Protein AF-E6N644-F1 (afdb_monomer_lite)

Sequence (188 aa):
MEKSVADGFLRFLCGESESIVRVVDELASRDEMLATIIQAAMESGGGKLAYVCLPMAFVSRVGDYAFRVNKIGVLVYDERDVVEIVEAGLVGKTSDEEKSTISEKPSIDVGRVERLENMLAEVLRRVEDLERRVEEMARQPIQPTQSIPQPTAPEARAESRAKKPKKPDNLPSFIEDNPWVELLSGKK

Secondary structure (DSSP, 8-state):
---EEETTEEEEEETTEEEEEEEPPTT--HHHHHHHHHHHHHHHHTTSEEEEEEEGGGGGGS-HHHHHHTT-EEEEE-SS-EEEEE----S-SS-S-------------HHHHHHHHHHHHHHHHHHHHHHHHHHHHHHS-----PPPPPPP--------------------HHHHT-HHHHHHTT--

Foldseek 3Di:
DDWDDPDQKTWDDDDPAIEIEGEADPPHDPVRLVVSVVVLLVCLVVFHQGEYEEEPVCDVVDDPVVCVVSQYWYWYDDPPDIDTPGGHDTDDDDDDDPPDPPVDDPPCPVVVVVVVVVVVVVVVVVVVVVVVVVVVVVPDPPDDDDDDDDDDDDDDDDDDDDDDDDDPPDDPPVVVPDPVCVVPVDDD

Organism: Caldiarchaeum subterraneum (NCBI:txid311458)

Structure (mmCIF, N/CA/C/O backbone):
data_AF-E6N644-F1
#
_entry.id   AF-E6N644-F1
#
loop_
_atom_site.group_PDB
_atom_site.id
_atom_site.type_symbol
_atom_site.label_atom_id
_atom_site.label_alt_id
_atom_site.label_comp_id
_atom_site.label_asym_id
_atom_site.label_entity_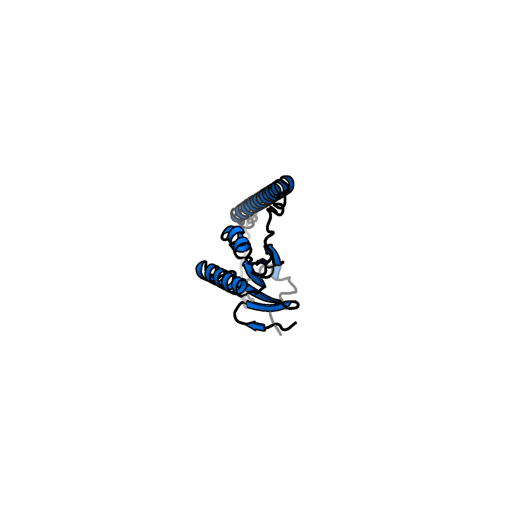id
_atom_site.label_seq_id
_atom_site.pdbx_PDB_ins_code
_atom_site.Cartn_x
_atom_site.Cartn_y
_atom_site.Cartn_z
_atom_site.occupancy
_atom_site.B_iso_or_equiv
_atom_site.auth_seq_id
_atom_site.auth_comp_id
_atom_site.auth_asym_id
_atom_site.auth_atom_id
_atom_site.pdbx_PDB_model_num
ATOM 1 N N . MET A 1 1 ? 3.974 -19.751 -13.774 1.00 46.88 1 MET A N 1
ATOM 2 C CA . MET A 1 1 ? 3.902 -18.689 -12.751 1.00 46.88 1 MET A CA 1
ATOM 3 C C . MET A 1 1 ? 4.665 -19.190 -11.539 1.00 46.88 1 MET A C 1
ATOM 5 O O . MET A 1 1 ? 4.122 -19.955 -10.755 1.00 46.88 1 MET A O 1
ATOM 9 N N . GLU A 1 2 ? 5.954 -18.880 -11.464 1.00 46.06 2 GLU A N 1
ATOM 10 C CA . GLU A 1 2 ? 6.798 -19.276 -10.335 1.00 46.06 2 GLU A CA 1
ATOM 11 C C . GLU A 1 2 ? 6.650 -18.203 -9.253 1.00 46.06 2 GLU A C 1
ATOM 13 O O . GLU A 1 2 ? 6.860 -17.021 -9.526 1.00 46.06 2 GLU A O 1
ATOM 18 N N . LYS A 1 3 ? 6.157 -18.597 -8.075 1.00 52.75 3 LYS A N 1
ATOM 19 C CA . LYS A 1 3 ? 5.907 -17.702 -6.941 1.00 52.75 3 LYS A CA 1
ATOM 20 C C . LYS A 1 3 ? 6.910 -18.050 -5.852 1.00 52.75 3 LYS A C 1
ATOM 22 O O . LYS A 1 3 ? 6.829 -19.132 -5.281 1.00 52.75 3 LYS A O 1
ATOM 27 N N . SER A 1 4 ? 7.825 -17.135 -5.559 1.00 56.84 4 SER A N 1
ATOM 28 C CA . SER A 1 4 ? 8.646 -17.206 -4.352 1.00 56.84 4 SER A CA 1
ATOM 29 C C . SER A 1 4 ? 8.110 -16.170 -3.374 1.00 56.84 4 SER A C 1
ATOM 31 O O . SER A 1 4 ? 8.208 -14.972 -3.637 1.00 56.84 4 SER A O 1
ATOM 33 N N . VAL A 1 5 ? 7.498 -16.637 -2.285 1.00 56.12 5 VAL A N 1
ATOM 34 C CA . VAL A 1 5 ? 7.098 -15.805 -1.145 1.00 56.12 5 VAL A CA 1
ATOM 35 C C . VAL A 1 5 ? 8.230 -15.909 -0.134 1.00 56.12 5 VAL A C 1
ATOM 37 O O . VAL A 1 5 ? 8.373 -16.935 0.526 1.00 56.12 5 VAL A O 1
ATOM 40 N N . ALA A 1 6 ? 9.078 -14.892 -0.076 1.00 53.78 6 ALA A N 1
ATOM 41 C CA . ALA A 1 6 ? 10.159 -14.807 0.896 1.00 53.78 6 ALA A CA 1
ATOM 42 C C . ALA A 1 6 ? 10.191 -13.380 1.456 1.00 53.78 6 ALA A C 1
ATOM 44 O O . ALA A 1 6 ? 10.015 -12.426 0.704 1.00 53.78 6 ALA A O 1
ATOM 45 N N . ASP A 1 7 ? 10.367 -13.251 2.771 1.00 60.53 7 ASP A N 1
ATOM 46 C CA . ASP A 1 7 ? 10.754 -12.019 3.474 1.00 60.53 7 ASP A CA 1
ATOM 47 C C . ASP A 1 7 ? 10.026 -10.724 3.058 1.00 60.53 7 ASP A C 1
ATOM 49 O O . ASP A 1 7 ? 10.652 -9.713 2.744 1.00 60.53 7 ASP A O 1
ATOM 53 N N . GLY A 1 8 ? 8.688 -10.735 3.053 1.00 74.25 8 GLY A N 1
ATOM 54 C CA . GLY A 1 8 ? 7.892 -9.511 2.864 1.00 74.25 8 GLY A CA 1
ATOM 55 C C . GLY A 1 8 ? 7.808 -9.003 1.420 1.00 74.25 8 GLY A C 1
ATOM 56 O O . GLY A 1 8 ? 7.340 -7.890 1.179 1.00 74.25 8 GLY A O 1
ATOM 57 N N . PHE A 1 9 ? 8.220 -9.805 0.434 1.00 81.50 9 PHE A N 1
ATOM 58 C CA . PHE A 1 9 ? 7.991 -9.496 -0.974 1.00 81.50 9 PHE A CA 1
ATOM 59 C C . PHE A 1 9 ? 7.501 -10.709 -1.770 1.00 81.50 9 PHE A C 1
ATOM 61 O O . PHE A 1 9 ? 7.779 -11.871 -1.470 1.00 81.50 9 PHE A O 1
ATOM 68 N N . LEU A 1 10 ? 6.742 -10.414 -2.820 1.00 87.12 10 LEU A N 1
ATOM 69 C CA . LEU A 1 10 ? 6.231 -11.367 -3.790 1.00 87.12 10 LEU A CA 1
ATOM 70 C C . LEU A 1 10 ? 6.937 -11.120 -5.112 1.00 87.12 10 LEU A C 1
ATOM 72 O O . LEU A 1 10 ? 6.942 -10.004 -5.626 1.00 87.12 10 LEU A O 1
ATOM 76 N N . ARG A 1 11 ? 7.505 -12.175 -5.685 1.00 87.69 11 ARG A N 1
ATOM 77 C CA . ARG A 1 11 ? 8.113 -12.124 -7.012 1.00 87.69 11 ARG A CA 1
ATOM 78 C C . ARG A 1 11 ? 7.319 -12.982 -7.977 1.00 87.69 11 ARG A C 1
ATOM 80 O O . ARG A 1 11 ? 6.983 -14.125 -7.661 1.00 87.69 11 ARG A O 1
ATOM 87 N N . PHE A 1 12 ? 7.037 -12.431 -9.148 1.00 85.25 12 PHE A N 1
ATOM 88 C CA . PHE A 1 12 ? 6.338 -13.127 -10.215 1.00 85.25 12 PHE A CA 1
ATOM 89 C C . PHE A 1 12 ? 6.886 -12.705 -11.573 1.00 85.25 12 PHE A C 1
ATOM 91 O O . PHE A 1 12 ? 7.258 -11.560 -11.800 1.00 85.25 12 PHE A O 1
ATOM 98 N N . LEU A 1 13 ? 6.928 -13.661 -12.492 1.00 82.31 13 LEU A N 1
ATOM 99 C CA . LEU A 1 13 ? 7.244 -13.421 -13.895 1.00 82.31 13 LEU A CA 1
ATOM 100 C C . LEU A 1 13 ? 5.938 -13.199 -14.655 1.00 82.31 13 LEU A C 1
ATOM 102 O O . LEU A 1 13 ? 5.072 -14.080 -14.657 1.00 82.31 13 LEU A O 1
ATOM 106 N N . CYS A 1 14 ? 5.807 -12.033 -15.285 1.00 67.25 14 CYS A N 1
ATOM 107 C CA . CYS A 1 14 ? 4.699 -11.704 -16.175 1.00 67.25 14 CYS A CA 1
ATOM 108 C C . CYS A 1 14 ? 5.256 -11.516 -17.591 1.00 67.25 14 CYS A C 1
ATOM 110 O O . CYS A 1 14 ? 5.842 -10.483 -17.914 1.00 67.25 14 CYS A O 1
ATOM 112 N N . GLY A 1 15 ? 5.137 -12.552 -18.426 1.00 75.31 15 GLY A N 1
ATOM 113 C CA . GLY A 1 15 ? 5.779 -12.572 -19.743 1.00 75.31 15 GLY A CA 1
ATOM 114 C C . GLY A 1 15 ? 7.308 -12.564 -19.628 1.00 75.31 15 GLY A C 1
ATOM 115 O O . GLY A 1 15 ? 7.877 -13.438 -18.976 1.00 75.31 15 GLY A O 1
ATOM 116 N N . GLU A 1 16 ? 7.956 -11.580 -20.255 1.00 74.69 16 GLU A N 1
ATOM 117 C CA . GLU A 1 16 ? 9.417 -11.383 -20.218 1.00 74.69 16 GLU A CA 1
ATOM 118 C C . GLU A 1 16 ? 9.886 -10.494 -19.054 1.00 74.69 16 GLU A C 1
ATOM 120 O O . GLU A 1 16 ? 11.087 -10.357 -18.823 1.00 74.69 16 GLU A O 1
ATOM 125 N N . SER A 1 17 ? 8.956 -9.886 -18.314 1.00 77.50 17 SER A N 1
ATOM 126 C CA . SER A 1 17 ? 9.272 -8.934 -17.250 1.00 77.50 17 SER A CA 1
ATOM 127 C C . SER A 1 17 ? 9.145 -9.572 -15.869 1.00 77.50 17 SER A C 1
ATOM 129 O O . SER A 1 17 ? 8.127 -10.171 -15.509 1.00 77.50 17 SER A O 1
ATOM 131 N N . GLU A 1 18 ? 10.193 -9.414 -15.061 1.00 88.50 18 GLU A N 1
ATOM 132 C CA . GLU A 1 18 ? 10.166 -9.752 -13.641 1.00 88.50 18 GLU A CA 1
ATOM 133 C C . GLU A 1 18 ? 9.424 -8.645 -12.885 1.00 88.50 18 GLU A C 1
ATOM 135 O O . GLU A 1 18 ? 9.772 -7.467 -12.981 1.00 88.50 18 GLU A O 1
ATOM 140 N N . SER A 1 19 ? 8.387 -9.026 -12.148 1.00 90.19 19 SER A N 1
ATOM 141 C CA . SER A 1 19 ? 7.618 -8.134 -11.288 1.00 90.19 19 SER A CA 1
ATOM 142 C C . SER A 1 19 ? 7.884 -8.463 -9.823 1.00 90.19 19 SER A C 1
ATOM 144 O O . SER A 1 19 ? 7.960 -9.635 -9.433 1.00 90.19 19 SER A O 1
ATOM 146 N N . ILE A 1 20 ? 8.032 -7.423 -9.008 1.00 92.06 20 ILE A N 1
ATOM 147 C CA . ILE A 1 20 ? 8.275 -7.537 -7.571 1.00 92.06 20 ILE A CA 1
ATOM 148 C C . ILE A 1 20 ? 7.269 -6.651 -6.848 1.00 92.06 20 ILE A C 1
ATOM 150 O O . ILE A 1 20 ? 7.173 -5.466 -7.135 1.00 92.06 20 ILE A O 1
ATOM 154 N N . VAL A 1 21 ? 6.534 -7.223 -5.899 1.00 94.00 21 VAL A N 1
ATOM 155 C CA . VAL A 1 21 ? 5.642 -6.496 -4.991 1.00 94.00 21 VAL A CA 1
ATOM 156 C C . VAL A 1 21 ? 6.227 -6.581 -3.594 1.00 94.00 21 VAL A C 1
ATOM 158 O O . VAL A 1 21 ? 6.348 -7.673 -3.044 1.00 94.00 21 VAL A O 1
ATOM 161 N N . ARG A 1 22 ? 6.569 -5.442 -3.000 1.00 93.31 22 ARG A N 1
ATOM 162 C CA . ARG A 1 22 ? 7.008 -5.360 -1.604 1.00 93.31 22 ARG A CA 1
ATOM 163 C C . ARG A 1 22 ? 5.833 -4.986 -0.722 1.00 93.31 22 ARG A C 1
ATOM 165 O O . ARG A 1 22 ? 5.187 -3.976 -0.980 1.00 93.31 22 ARG A O 1
ATOM 172 N N . VAL A 1 23 ? 5.548 -5.794 0.290 1.00 94.12 23 VAL A N 1
ATOM 173 C CA . VAL A 1 23 ? 4.407 -5.581 1.182 1.00 94.12 23 VAL A CA 1
ATOM 174 C C . VAL A 1 23 ? 4.889 -4.884 2.442 1.00 94.12 23 VAL A C 1
ATOM 176 O O . VAL A 1 23 ? 5.781 -5.375 3.125 1.00 94.12 23 VAL A O 1
ATOM 179 N N . VAL A 1 24 ? 4.300 -3.729 2.734 1.00 92.69 24 VAL A N 1
ATOM 180 C CA . VAL A 1 24 ? 4.514 -3.012 3.989 1.00 92.69 24 VAL A CA 1
ATOM 181 C C . VAL A 1 24 ? 3.458 -3.480 4.981 1.00 92.69 24 VAL A C 1
ATOM 183 O O . VAL A 1 24 ? 2.268 -3.455 4.670 1.00 92.69 24 VAL A O 1
ATOM 186 N N . ASP A 1 25 ? 3.897 -3.916 6.157 1.00 90.31 25 ASP A N 1
ATOM 187 C CA . ASP A 1 25 ? 3.018 -4.342 7.248 1.00 90.31 25 ASP A CA 1
ATOM 188 C C . ASP A 1 25 ? 2.249 -3.150 7.851 1.00 90.31 25 ASP A C 1
ATOM 190 O O . ASP A 1 25 ? 2.726 -2.012 7.832 1.00 90.31 25 ASP A O 1
ATOM 194 N N . GLU A 1 26 ? 1.064 -3.389 8.413 1.00 88.50 26 GLU A N 1
ATOM 195 C CA . GLU A 1 26 ? 0.265 -2.353 9.085 1.00 88.50 26 GLU A CA 1
ATOM 196 C C . GLU A 1 26 ? 0.966 -1.746 10.306 1.00 88.50 26 GLU A C 1
ATOM 198 O O . GLU A 1 26 ? 0.770 -0.570 10.626 1.00 88.50 26 GLU A O 1
ATOM 203 N N . LEU A 1 27 ? 1.810 -2.532 10.974 1.00 88.44 27 LEU A N 1
ATOM 204 C CA . LEU A 1 27 ? 2.605 -2.123 12.127 1.00 88.44 27 LEU A CA 1
ATOM 205 C C . LEU A 1 27 ? 3.967 -1.545 11.726 1.00 88.44 27 LEU A C 1
ATOM 207 O O . LEU A 1 27 ? 4.725 -1.120 12.604 1.00 88.44 27 LEU A O 1
ATOM 211 N N . ALA A 1 28 ? 4.288 -1.515 10.427 1.00 88.75 28 ALA A N 1
ATOM 212 C CA . ALA A 1 28 ? 5.575 -1.039 9.949 1.00 88.75 28 ALA A CA 1
ATOM 213 C C . ALA A 1 28 ? 5.813 0.418 10.357 1.00 88.75 28 ALA A C 1
ATOM 215 O O . ALA A 1 28 ? 4.946 1.299 10.258 1.00 88.75 28 ALA A O 1
ATOM 216 N N . SER A 1 29 ? 7.039 0.691 10.793 1.00 91.44 29 SER A N 1
ATOM 217 C CA . SER A 1 29 ? 7.447 2.057 11.113 1.00 91.44 29 SER A CA 1
ATOM 218 C C . SER A 1 29 ? 7.524 2.920 9.847 1.00 91.44 29 SER A C 1
ATOM 220 O O . SER A 1 29 ? 7.621 2.427 8.720 1.00 91.44 29 SER A O 1
ATOM 222 N N . ARG A 1 30 ? 7.536 4.249 10.014 1.00 88.94 30 ARG A N 1
ATOM 223 C CA . ARG A 1 30 ? 7.738 5.167 8.881 1.00 88.94 30 ARG A CA 1
ATOM 224 C C . ARG A 1 30 ? 9.052 4.883 8.150 1.00 88.94 30 ARG A C 1
ATOM 226 O O . ARG A 1 30 ? 9.080 4.933 6.925 1.00 88.94 30 ARG A O 1
ATOM 233 N N . ASP A 1 31 ? 10.115 4.596 8.890 1.00 92.06 31 ASP A N 1
ATOM 234 C CA . ASP A 1 31 ? 11.440 4.371 8.314 1.00 92.06 31 ASP A CA 1
ATOM 235 C C . ASP A 1 31 ? 11.483 3.062 7.521 1.00 92.06 31 ASP A C 1
ATOM 237 O O . ASP A 1 31 ? 12.050 3.017 6.433 1.00 92.06 31 ASP A O 1
ATOM 241 N N . GLU A 1 32 ? 10.809 2.024 8.012 1.00 91.19 32 GLU A N 1
ATOM 242 C CA . GLU A 1 32 ? 10.657 0.741 7.322 1.00 91.19 32 GLU A CA 1
ATOM 243 C C . GLU A 1 32 ? 9.836 0.870 6.033 1.00 91.19 32 GLU A C 1
ATOM 245 O O . GLU A 1 32 ? 10.238 0.369 4.980 1.00 91.19 32 GLU A O 1
ATOM 250 N N . MET A 1 33 ? 8.733 1.621 6.077 1.00 91.12 33 MET A N 1
ATOM 251 C CA . MET A 1 33 ? 7.956 1.962 4.886 1.00 91.12 33 MET A CA 1
ATOM 252 C C . MET A 1 33 ? 8.821 2.692 3.852 1.00 91.12 33 MET A C 1
ATOM 254 O O . MET A 1 33 ? 8.854 2.303 2.686 1.00 91.12 33 MET A O 1
ATOM 258 N N . LEU A 1 34 ? 9.552 3.732 4.266 1.00 91.62 34 LEU A N 1
ATOM 259 C CA . LEU A 1 34 ? 10.419 4.494 3.366 1.00 91.62 34 LEU A CA 1
ATOM 260 C C . LEU A 1 34 ? 11.550 3.633 2.797 1.00 91.62 34 LEU A C 1
ATOM 262 O O . LEU A 1 34 ? 11.825 3.711 1.602 1.00 91.62 34 LEU A O 1
ATOM 266 N N . ALA A 1 35 ? 12.168 2.779 3.614 1.00 92.81 35 ALA A N 1
ATOM 267 C CA . ALA A 1 35 ? 13.181 1.834 3.159 1.00 92.81 35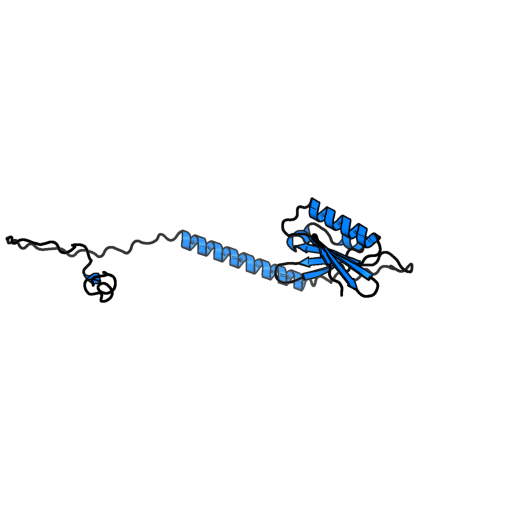 ALA A CA 1
ATOM 268 C C . ALA A 1 35 ? 12.616 0.877 2.100 1.00 92.81 35 ALA A C 1
ATOM 270 O O . ALA A 1 35 ? 13.254 0.646 1.073 1.00 92.81 35 ALA A O 1
ATOM 271 N N . THR A 1 36 ? 11.392 0.389 2.303 1.00 92.88 36 THR A N 1
ATOM 272 C CA . THR A 1 36 ? 10.695 -0.481 1.348 1.00 92.88 36 THR A CA 1
ATOM 273 C C . THR A 1 36 ? 10.427 0.235 0.024 1.00 92.88 36 THR A C 1
ATOM 275 O O . THR A 1 36 ? 10.662 -0.326 -1.046 1.00 92.88 36 THR A O 1
ATOM 278 N N . ILE A 1 37 ? 10.005 1.502 0.079 1.00 92.69 37 ILE A N 1
ATOM 279 C CA . ILE A 1 37 ? 9.788 2.335 -1.111 1.00 92.69 37 ILE A CA 1
ATOM 280 C C . ILE A 1 37 ? 11.102 2.565 -1.865 1.00 92.69 37 ILE A C 1
ATOM 282 O O . ILE A 1 37 ? 11.135 2.444 -3.088 1.00 92.69 37 ILE A O 1
ATOM 286 N N . ILE A 1 38 ? 12.197 2.855 -1.156 1.00 93.44 38 ILE A N 1
ATOM 287 C CA . ILE A 1 38 ? 13.525 3.026 -1.764 1.00 93.44 38 ILE A CA 1
ATOM 288 C C . ILE A 1 38 ? 13.971 1.731 -2.449 1.00 93.44 38 ILE A C 1
ATOM 290 O O . ILE A 1 38 ? 14.460 1.773 -3.576 1.00 93.44 38 ILE A O 1
ATOM 294 N N . GLN A 1 39 ? 13.770 0.576 -1.814 1.00 92.75 39 GLN A N 1
ATOM 295 C CA . GLN A 1 39 ? 14.098 -0.716 -2.419 1.00 92.75 39 GLN A CA 1
ATOM 296 C C . GLN A 1 39 ? 13.284 -0.973 -3.692 1.00 92.75 39 GLN A C 1
ATOM 298 O O . GLN A 1 39 ? 13.855 -1.380 -4.701 1.00 92.75 39 GLN A O 1
ATOM 303 N N . ALA A 1 40 ? 11.983 -0.670 -3.683 1.00 92.88 40 ALA A N 1
ATOM 304 C CA . ALA A 1 40 ? 11.152 -0.764 -4.881 1.00 92.88 40 ALA A CA 1
ATOM 305 C C . ALA A 1 40 ? 11.628 0.196 -5.987 1.00 92.88 40 ALA A C 1
ATOM 307 O O . ALA A 1 40 ? 11.673 -0.181 -7.156 1.00 92.88 40 ALA A O 1
ATOM 308 N N . ALA A 1 41 ? 12.067 1.409 -5.633 1.00 92.06 41 ALA A N 1
ATOM 309 C CA . ALA A 1 41 ? 12.657 2.354 -6.583 1.00 92.06 41 ALA A CA 1
ATOM 310 C C . ALA A 1 41 ? 13.929 1.793 -7.240 1.00 92.06 41 ALA A C 1
ATOM 312 O O . ALA A 1 41 ? 14.113 1.908 -8.451 1.00 92.06 41 ALA A O 1
ATOM 313 N N . MET A 1 42 ? 14.796 1.148 -6.454 1.00 92.19 42 MET A N 1
ATOM 314 C CA . MET A 1 42 ? 16.008 0.500 -6.961 1.00 92.19 42 MET A CA 1
ATOM 315 C C . MET A 1 42 ? 15.684 -0.677 -7.889 1.00 92.19 42 MET A C 1
ATOM 317 O O . MET A 1 42 ? 16.352 -0.858 -8.904 1.00 92.19 42 MET A O 1
ATOM 321 N N . GLU A 1 43 ? 14.655 -1.464 -7.569 1.00 91.88 43 GLU A N 1
ATOM 322 C CA . GLU A 1 43 ? 14.194 -2.574 -8.411 1.00 91.88 43 GLU A CA 1
ATOM 323 C C . GLU A 1 43 ? 13.598 -2.080 -9.733 1.00 91.88 43 GLU A C 1
ATOM 325 O O . GLU A 1 43 ? 13.931 -2.630 -10.784 1.00 91.88 43 GLU A O 1
ATOM 330 N N . SER A 1 44 ? 12.807 -1.003 -9.689 1.00 91.56 44 SER A N 1
ATOM 331 C CA . SER A 1 44 ? 12.298 -0.300 -10.874 1.00 91.56 44 SER A CA 1
ATOM 332 C C . SER A 1 44 ? 13.444 0.176 -11.773 1.00 91.56 44 SER A C 1
ATOM 334 O O . SER A 1 44 ? 13.493 -0.144 -12.963 1.00 91.56 44 SER A O 1
ATOM 336 N N . GLY A 1 45 ? 14.448 0.839 -11.186 1.00 87.94 45 GLY A N 1
ATOM 337 C CA . GLY A 1 45 ? 15.659 1.267 -11.894 1.00 87.94 45 GLY A CA 1
ATOM 338 C C . GLY A 1 45 ? 16.501 0.113 -12.456 1.00 87.94 45 GLY A C 1
ATOM 339 O O . GLY A 1 45 ? 17.255 0.308 -13.406 1.00 87.94 45 GLY A O 1
ATOM 340 N N . GLY A 1 46 ? 16.349 -1.098 -11.912 1.00 88.06 46 GLY A N 1
ATOM 341 C CA . GLY A 1 46 ? 16.942 -2.333 -12.428 1.00 88.06 46 GLY A CA 1
ATOM 342 C C . GLY A 1 46 ? 16.181 -2.964 -13.601 1.00 88.06 46 GLY A C 1
ATOM 343 O O . GLY A 1 46 ? 16.547 -4.061 -14.022 1.00 88.06 46 GLY A O 1
ATOM 344 N N . GLY A 1 47 ? 15.130 -2.314 -14.114 1.00 87.12 47 GLY A N 1
ATOM 345 C CA . GLY A 1 47 ? 14.320 -2.801 -15.234 1.00 87.12 47 GLY A CA 1
ATOM 346 C C . GLY A 1 47 ? 13.233 -3.801 -14.833 1.00 87.12 47 GLY A C 1
ATOM 347 O O . GLY A 1 47 ? 12.770 -4.567 -15.678 1.00 87.12 47 GLY A O 1
ATOM 348 N N . LYS A 1 48 ? 12.840 -3.824 -13.555 1.00 89.88 48 LYS A N 1
ATOM 349 C CA . LYS A 1 48 ? 11.757 -4.677 -13.046 1.00 89.88 48 LYS A CA 1
ATOM 350 C C . LYS A 1 48 ? 10.471 -3.877 -12.901 1.00 89.88 48 LYS A C 1
ATOM 352 O O . LYS A 1 48 ? 10.509 -2.680 -12.640 1.00 89.88 48 LYS A O 1
ATOM 357 N N . LEU A 1 49 ? 9.329 -4.549 -12.993 1.00 92.31 49 LEU A N 1
ATOM 358 C CA . LEU A 1 49 ? 8.047 -3.950 -12.619 1.00 92.31 49 LEU A CA 1
ATOM 359 C C . LEU A 1 49 ? 7.915 -3.986 -11.095 1.00 92.31 49 LEU A C 1
ATOM 361 O O . LEU A 1 49 ? 7.535 -5.005 -10.516 1.00 92.31 49 LEU A O 1
ATOM 365 N N . ALA A 1 50 ? 8.300 -2.892 -10.441 1.00 94.00 50 ALA A N 1
ATOM 366 C CA . ALA A 1 50 ? 8.304 -2.803 -8.988 1.00 94.00 50 ALA A CA 1
ATOM 367 C C . ALA A 1 50 ? 7.014 -2.171 -8.455 1.00 94.00 50 ALA A C 1
ATOM 369 O O . ALA A 1 50 ? 6.588 -1.106 -8.903 1.00 94.00 50 ALA A O 1
ATOM 370 N N . TYR A 1 51 ? 6.445 -2.817 -7.446 1.00 94.62 51 TYR A N 1
ATOM 371 C CA . TYR A 1 51 ? 5.250 -2.398 -6.736 1.00 94.62 51 TYR A CA 1
ATOM 372 C C . TYR A 1 51 ? 5.523 -2.303 -5.239 1.00 94.62 51 TYR A C 1
ATOM 374 O O . TYR A 1 51 ? 6.231 -3.135 -4.664 1.00 94.62 51 TYR A O 1
ATOM 382 N N . VAL A 1 52 ? 4.884 -1.335 -4.591 1.00 94.81 52 VAL A N 1
ATOM 383 C CA . VAL A 1 52 ? 4.764 -1.280 -3.132 1.00 94.81 52 VAL A CA 1
ATOM 384 C C . VAL A 1 52 ? 3.303 -1.505 -2.768 1.00 94.81 52 VAL A C 1
ATOM 386 O O . VAL A 1 52 ? 2.425 -0.811 -3.273 1.00 94.81 52 VAL A O 1
ATOM 389 N N . CYS A 1 53 ? 3.047 -2.476 -1.899 1.00 94.38 53 CYS A N 1
ATOM 390 C CA . CYS A 1 53 ? 1.738 -2.748 -1.328 1.00 94.38 53 CYS A CA 1
ATOM 391 C C . CYS A 1 53 ? 1.659 -2.094 0.055 1.00 94.38 53 CYS A C 1
ATOM 393 O O . CYS A 1 53 ? 2.385 -2.493 0.968 1.00 94.38 53 CYS A O 1
ATOM 395 N N . LEU A 1 54 ? 0.826 -1.064 0.191 1.00 93.50 54 LEU A N 1
ATOM 396 C CA . LEU A 1 54 ? 0.689 -0.253 1.398 1.00 93.50 54 LEU A CA 1
ATOM 397 C C . LEU A 1 54 ? -0.671 -0.485 2.071 1.00 93.50 54 LEU A C 1
ATOM 399 O O . LEU A 1 54 ? -1.684 -0.554 1.377 1.00 93.50 54 LEU A O 1
ATOM 403 N N . PRO A 1 55 ? -0.736 -0.489 3.410 1.00 92.50 55 PRO A N 1
ATOM 404 C CA . PRO A 1 55 ? -1.996 -0.345 4.124 1.00 92.50 55 PRO A CA 1
ATOM 405 C C . PRO A 1 55 ? -2.691 0.968 3.749 1.00 92.50 55 PRO A C 1
ATOM 407 O O . PRO A 1 55 ? -2.040 2.017 3.648 1.00 92.50 55 PRO A O 1
ATOM 410 N N . MET A 1 56 ? -4.021 0.957 3.639 1.00 89.31 56 MET A N 1
ATOM 411 C CA . MET A 1 56 ? -4.826 2.153 3.333 1.00 89.31 56 MET A CA 1
ATOM 412 C C . MET A 1 56 ? -4.525 3.340 4.269 1.00 89.31 56 MET A C 1
ATOM 414 O O . MET A 1 56 ? -4.502 4.496 3.841 1.00 89.31 56 MET A O 1
ATOM 418 N N . ALA A 1 57 ? -4.195 3.067 5.536 1.00 87.00 57 ALA A N 1
ATOM 419 C CA . ALA A 1 57 ? -3.834 4.079 6.531 1.00 87.00 57 ALA A CA 1
ATOM 420 C C . ALA A 1 57 ? -2.560 4.884 6.190 1.00 87.00 57 ALA A C 1
ATOM 422 O O . ALA A 1 57 ? -2.341 5.965 6.747 1.00 87.00 57 ALA A O 1
ATOM 423 N N . PHE A 1 58 ? -1.700 4.377 5.302 1.00 87.31 58 PHE A N 1
ATOM 424 C CA . PHE A 1 58 ? -0.409 4.986 4.966 1.00 87.31 58 PHE A CA 1
ATOM 425 C C . PHE A 1 58 ? -0.437 5.827 3.688 1.00 87.31 58 PHE A C 1
ATOM 427 O O . PHE A 1 58 ? 0.459 6.648 3.487 1.00 87.31 58 PHE A O 1
ATOM 434 N N . VAL A 1 59 ? -1.489 5.711 2.874 1.00 83.19 59 VAL A N 1
ATOM 435 C CA . VAL A 1 59 ? -1.610 6.406 1.580 1.00 83.19 59 VAL A CA 1
ATOM 436 C C . VAL A 1 59 ? -1.548 7.926 1.734 1.00 83.19 59 VAL A C 1
ATOM 438 O O . VAL A 1 59 ? -0.854 8.602 0.983 1.00 83.19 59 VAL A O 1
ATOM 441 N N . SER A 1 60 ? -2.200 8.484 2.757 1.00 80.19 60 SER A N 1
ATOM 442 C CA . SER A 1 60 ? -2.197 9.935 3.005 1.00 80.19 60 SER A CA 1
ATOM 443 C C . SER A 1 60 ? -0.814 10.501 3.351 1.00 80.19 60 SER A C 1
ATOM 445 O O . SER A 1 60 ? -0.591 11.704 3.229 1.00 80.19 60 SER A O 1
ATOM 447 N N . ARG A 1 61 ? 0.125 9.648 3.784 1.00 77.31 61 ARG A N 1
ATOM 448 C CA . ARG A 1 61 ? 1.475 10.046 4.210 1.00 77.31 61 ARG A CA 1
ATOM 449 C C . ARG A 1 61 ? 2.467 10.082 3.057 1.00 77.31 61 ARG A C 1
ATOM 451 O O . ARG A 1 61 ? 3.482 10.771 3.158 1.00 77.31 61 ARG A O 1
ATOM 458 N N . VAL A 1 62 ? 2.196 9.330 1.993 1.00 74.44 62 VAL A N 1
ATOM 459 C CA . VAL A 1 62 ? 3.104 9.159 0.864 1.00 74.44 62 VAL A CA 1
ATOM 460 C C . VAL A 1 62 ? 2.351 9.544 -0.400 1.00 74.44 62 VAL A C 1
ATOM 462 O O . VAL A 1 62 ? 1.615 8.751 -0.972 1.00 74.44 62 VAL A O 1
ATOM 465 N N . GLY A 1 63 ? 2.490 10.809 -0.801 1.00 76.81 63 GLY A N 1
ATOM 466 C CA . GLY A 1 63 ? 1.865 11.308 -2.023 1.00 76.81 63 GLY A CA 1
ATOM 467 C C . GLY A 1 63 ? 2.248 10.479 -3.255 1.00 76.81 63 GLY A C 1
ATOM 468 O O . GLY A 1 63 ? 3.319 9.879 -3.328 1.00 76.81 63 GLY A O 1
ATOM 469 N N . ASP A 1 64 ? 1.379 10.488 -4.257 1.00 82.00 64 ASP A N 1
ATOM 470 C CA . ASP A 1 64 ? 1.462 9.654 -5.461 1.00 82.00 64 ASP A CA 1
ATOM 471 C C . ASP A 1 64 ? 2.543 10.099 -6.473 1.00 82.00 64 ASP A C 1
ATOM 473 O O . ASP A 1 64 ? 3.017 9.310 -7.293 1.00 82.00 64 ASP A O 1
ATOM 477 N N . TYR A 1 65 ? 2.977 11.362 -6.409 1.00 83.94 65 TYR A N 1
ATOM 478 C CA . TYR A 1 65 ? 3.945 11.939 -7.346 1.00 83.94 65 TYR A CA 1
ATOM 479 C C . TYR A 1 65 ? 5.301 11.221 -7.342 1.00 83.94 65 TYR A C 1
ATOM 481 O O . TYR A 1 65 ? 5.842 10.923 -8.406 1.00 83.94 65 TYR A O 1
ATOM 489 N N . ALA A 1 66 ? 5.845 10.914 -6.160 1.00 83.00 66 ALA A N 1
ATOM 490 C CA . ALA A 1 66 ? 7.151 10.268 -6.043 1.00 83.00 66 ALA A CA 1
ATOM 491 C C . ALA A 1 66 ? 7.151 8.871 -6.680 1.00 83.00 66 ALA A C 1
ATOM 493 O O . A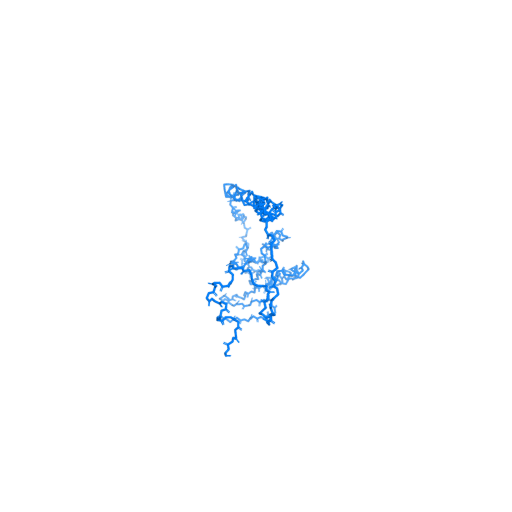LA A 1 66 ? 8.121 8.490 -7.333 1.00 83.00 66 ALA A O 1
ATOM 494 N N . PHE A 1 67 ? 6.048 8.136 -6.549 1.00 90.69 67 PHE A N 1
ATOM 495 C CA . PHE A 1 67 ? 5.896 6.814 -7.146 1.00 90.69 67 PHE A CA 1
ATOM 496 C C . PHE A 1 67 ? 5.864 6.884 -8.672 1.00 90.69 67 PHE A C 1
ATOM 498 O O . PHE A 1 67 ? 6.639 6.190 -9.326 1.00 90.69 67 PHE A O 1
ATOM 505 N N . ARG A 1 68 ? 5.080 7.809 -9.243 1.00 89.50 68 ARG A N 1
ATOM 506 C CA . ARG A 1 68 ? 5.020 8.008 -10.701 1.00 89.50 68 ARG A CA 1
ATOM 507 C C . ARG A 1 68 ? 6.364 8.394 -11.311 1.00 89.50 68 ARG A C 1
ATOM 509 O O . ARG A 1 68 ? 6.744 7.834 -12.335 1.00 89.50 68 ARG A O 1
ATOM 516 N N . VAL A 1 69 ? 7.092 9.322 -10.683 1.00 88.00 69 VAL A N 1
ATOM 517 C CA . VAL A 1 69 ? 8.415 9.761 -11.169 1.00 88.00 69 VAL A CA 1
ATOM 518 C C . VAL A 1 69 ? 9.409 8.604 -11.200 1.00 88.00 69 VAL A C 1
ATOM 520 O O . VAL A 1 69 ? 10.193 8.494 -12.136 1.00 88.00 69 VAL A O 1
ATOM 523 N N . ASN A 1 70 ? 9.348 7.714 -10.211 1.00 88.75 70 ASN A N 1
ATOM 524 C CA . ASN A 1 70 ? 10.221 6.543 -10.138 1.00 88.75 70 ASN A CA 1
ATOM 525 C C . ASN A 1 70 ? 9.629 5.304 -10.843 1.00 88.75 70 ASN A C 1
ATOM 527 O O . ASN A 1 70 ? 10.187 4.212 -10.724 1.00 88.75 70 ASN A O 1
ATOM 531 N N . LYS A 1 71 ? 8.504 5.464 -11.561 1.00 92.12 71 LYS A N 1
ATOM 532 C CA . LYS A 1 71 ? 7.750 4.393 -12.238 1.00 92.12 71 LYS A CA 1
ATOM 533 C C . LYS A 1 71 ? 7.432 3.198 -11.315 1.00 92.12 71 LYS A C 1
ATOM 535 O O . LYS A 1 71 ? 7.362 2.057 -11.760 1.00 92.12 71 LYS A O 1
ATOM 540 N N . ILE A 1 72 ? 7.238 3.467 -10.025 1.00 93.75 72 ILE A N 1
ATOM 541 C CA . ILE A 1 72 ? 6.870 2.474 -9.012 1.00 93.75 72 ILE A CA 1
ATOM 542 C C . ILE A 1 72 ? 5.347 2.387 -8.967 1.00 93.75 72 ILE A C 1
ATOM 544 O O . ILE A 1 72 ? 4.681 3.408 -8.785 1.00 93.75 72 ILE A O 1
ATOM 548 N N . GLY A 1 73 ? 4.807 1.179 -9.083 1.00 93.38 73 GLY A N 1
ATOM 549 C CA . GLY A 1 73 ? 3.384 0.943 -8.888 1.00 93.38 73 GLY A CA 1
ATOM 550 C C . GLY A 1 73 ? 3.018 0.912 -7.408 1.00 93.38 73 GLY A C 1
ATOM 551 O O . GLY A 1 73 ? 3.819 0.519 -6.557 1.00 93.38 73 GLY A O 1
ATOM 552 N N . VAL A 1 74 ? 1.798 1.317 -7.078 1.00 94.12 74 VAL A N 1
ATOM 553 C CA . VAL A 1 74 ? 1.305 1.306 -5.701 1.00 94.12 74 VAL A CA 1
ATOM 554 C C . VAL A 1 74 ? -0.000 0.542 -5.644 1.00 94.12 74 VAL A C 1
ATOM 556 O O . VAL A 1 74 ? -0.997 0.925 -6.259 1.00 94.12 74 VAL A O 1
ATOM 559 N N . LEU A 1 75 ? 0.034 -0.530 -4.863 1.00 94.19 75 LEU A N 1
ATOM 560 C CA . LEU A 1 75 ? -1.130 -1.287 -4.448 1.00 94.19 75 LEU A CA 1
ATOM 561 C C . LEU A 1 75 ? -1.484 -0.847 -3.035 1.00 94.19 75 LEU A C 1
ATOM 563 O O . LEU A 1 75 ? -0.609 -0.648 -2.194 1.00 94.19 75 LEU A O 1
ATOM 567 N N . VAL A 1 76 ? -2.767 -0.689 -2.772 1.00 93.88 76 VAL A N 1
ATOM 568 C CA . VAL A 1 76 ? -3.278 -0.362 -1.452 1.00 93.88 76 VAL A CA 1
ATOM 569 C C . VAL A 1 76 ? -4.188 -1.478 -1.011 1.00 93.88 76 VAL A C 1
ATOM 571 O O . VAL A 1 76 ? -5.033 -1.910 -1.789 1.00 93.88 76 VAL A O 1
ATOM 574 N N . TYR A 1 77 ? -4.020 -1.930 0.222 1.00 92.19 77 TYR A N 1
ATOM 575 C CA . TYR A 1 77 ? -4.845 -2.988 0.772 1.00 92.19 77 TYR A CA 1
ATOM 576 C C . TYR A 1 77 ? -5.531 -2.571 2.068 1.00 92.19 77 TYR A C 1
ATOM 578 O O . TYR A 1 77 ? -5.040 -1.729 2.830 1.00 92.19 77 TYR A O 1
ATOM 586 N N . ASP A 1 78 ? -6.683 -3.189 2.286 1.00 90.00 78 ASP A N 1
ATOM 587 C CA . ASP A 1 78 ? -7.359 -3.299 3.570 1.00 90.00 78 ASP A CA 1
ATOM 588 C C . ASP A 1 78 ? -7.758 -4.770 3.808 1.00 90.00 78 ASP A C 1
ATOM 590 O O . ASP A 1 78 ? -7.314 -5.674 3.096 1.00 90.00 78 ASP A O 1
ATOM 594 N N . GLU A 1 79 ? -8.584 -5.040 4.819 1.00 88.62 79 GLU A N 1
ATOM 595 C CA . GLU A 1 79 ? -9.036 -6.402 5.140 1.00 88.62 79 GLU A CA 1
ATOM 596 C C . GLU A 1 79 ? -9.879 -7.068 4.033 1.00 88.62 79 GLU A C 1
ATOM 598 O O . GLU A 1 79 ? -10.119 -8.277 4.085 1.00 88.62 79 GLU A O 1
ATOM 603 N N . ARG A 1 80 ? -10.402 -6.299 3.073 1.00 86.31 80 ARG A N 1
ATOM 604 C CA . ARG A 1 80 ? -11.418 -6.747 2.113 1.00 86.31 80 ARG A CA 1
ATOM 605 C C . ARG A 1 80 ? -10.903 -6.781 0.689 1.00 86.31 80 ARG A C 1
ATOM 607 O O . ARG A 1 80 ? -11.296 -7.682 -0.050 1.00 86.31 80 ARG A O 1
ATOM 614 N N . ASP A 1 81 ? -10.085 -5.809 0.305 1.00 89.56 81 ASP A N 1
ATOM 615 C CA . ASP A 1 81 ? -9.693 -5.620 -1.084 1.00 89.56 81 ASP A CA 1
ATOM 616 C C . ASP A 1 81 ? -8.259 -5.109 -1.245 1.00 89.56 81 ASP A C 1
ATOM 618 O O . ASP A 1 81 ? -7.652 -4.542 -0.334 1.00 89.56 81 ASP A O 1
ATOM 622 N N . VAL A 1 82 ? -7.730 -5.302 -2.455 1.00 91.38 82 VAL A N 1
ATOM 623 C CA . VAL A 1 82 ? -6.449 -4.735 -2.892 1.00 91.38 82 VAL A CA 1
ATOM 624 C C . VAL A 1 82 ? -6.687 -3.938 -4.167 1.00 91.38 82 VAL A C 1
ATOM 626 O O . VAL A 1 82 ? -7.132 -4.483 -5.175 1.00 91.38 82 VAL A O 1
ATOM 629 N N . VAL A 1 83 ? -6.372 -2.647 -4.134 1.00 91.44 83 VAL A N 1
ATOM 630 C CA . VAL A 1 83 ? -6.628 -1.704 -5.225 1.00 91.44 83 VAL A CA 1
ATOM 631 C C . VAL A 1 83 ? -5.325 -1.090 -5.707 1.00 91.44 83 VAL A C 1
ATOM 633 O O . VAL A 1 83 ? -4.518 -0.597 -4.924 1.00 91.44 83 VAL A O 1
ATOM 636 N N . GLU A 1 84 ? -5.134 -1.072 -7.018 1.00 91.62 84 GLU A N 1
ATOM 637 C CA . GLU A 1 84 ? -4.031 -0.359 -7.649 1.00 91.62 84 GLU A CA 1
ATOM 638 C C . GLU A 1 84 ? -4.363 1.130 -7.792 1.00 91.62 84 GLU A C 1
ATOM 640 O O . GLU A 1 84 ? -5.375 1.499 -8.389 1.00 91.62 84 GLU A O 1
ATOM 645 N N . ILE A 1 85 ? -3.511 1.991 -7.232 1.00 90.56 85 ILE A N 1
ATOM 646 C CA . ILE A 1 85 ? -3.664 3.454 -7.311 1.00 90.56 85 ILE A CA 1
ATOM 647 C C . ILE A 1 85 ? -2.630 4.110 -8.233 1.00 90.56 85 ILE A C 1
ATOM 649 O O . ILE A 1 85 ? -2.844 5.226 -8.706 1.00 90.56 85 ILE A O 1
ATOM 653 N N . VAL A 1 86 ? -1.506 3.433 -8.479 1.00 90.56 86 VAL A N 1
ATOM 654 C CA . VAL A 1 86 ? -0.461 3.854 -9.418 1.00 90.56 86 VAL A CA 1
ATOM 655 C C . VAL A 1 86 ? 0.029 2.615 -10.155 1.00 90.56 86 VAL A C 1
ATOM 657 O O . VAL A 1 86 ? 0.410 1.643 -9.509 1.00 90.56 86 VAL A O 1
ATOM 660 N N . GLU A 1 87 ? 0.057 2.676 -11.482 1.00 89.88 87 GLU A N 1
ATOM 661 C CA . GLU A 1 87 ? 0.587 1.605 -12.330 1.00 89.88 87 GLU A CA 1
ATOM 662 C C . GLU A 1 87 ? 2.124 1.612 -12.338 1.00 89.88 87 GLU A C 1
ATOM 664 O O . GLU A 1 87 ? 2.749 2.678 -12.405 1.00 89.88 87 GLU A O 1
ATOM 669 N N . ALA A 1 88 ? 2.749 0.431 -12.263 1.00 90.44 88 ALA A N 1
ATOM 670 C CA . ALA A 1 88 ? 4.203 0.317 -12.392 1.00 90.44 88 ALA A CA 1
ATOM 671 C C . ALA A 1 88 ? 4.645 0.456 -13.853 1.00 90.44 88 ALA A C 1
ATOM 673 O O . ALA A 1 88 ? 4.010 -0.069 -14.764 1.00 90.44 88 ALA A O 1
ATOM 674 N N . GLY A 1 89 ? 5.788 1.104 -14.079 1.00 86.75 89 GLY A N 1
ATOM 675 C CA . GLY A 1 89 ? 6.372 1.261 -15.410 1.00 86.75 89 GLY A CA 1
ATOM 676 C C . GLY A 1 89 ? 7.771 0.661 -15.502 1.00 86.75 89 GLY A C 1
ATOM 677 O O . GLY A 1 89 ? 8.496 0.583 -14.515 1.00 86.75 89 GLY A O 1
ATOM 678 N N . LEU A 1 90 ? 8.179 0.264 -16.709 1.00 83.25 90 LEU A N 1
ATOM 679 C CA . LEU A 1 90 ? 9.549 -0.176 -16.971 1.00 83.25 90 LEU A CA 1
ATOM 680 C C . LEU A 1 90 ? 10.450 1.024 -17.258 1.00 83.25 90 LEU A C 1
ATOM 682 O O . LEU A 1 90 ? 10.192 1.815 -18.169 1.00 83.25 90 LEU A O 1
ATOM 686 N N . VAL A 1 91 ? 11.561 1.121 -16.531 1.00 70.56 91 VAL A N 1
ATOM 687 C CA . VAL A 1 91 ? 12.617 2.091 -16.827 1.00 70.56 91 VAL A CA 1
ATOM 688 C C . VAL A 1 91 ? 13.487 1.536 -17.963 1.00 70.56 91 VAL A C 1
ATOM 690 O O . VAL A 1 91 ? 14.505 0.891 -17.740 1.00 70.56 91 VAL A O 1
ATOM 693 N N . GLY A 1 92 ? 13.056 1.778 -19.207 1.00 59.00 92 GLY A N 1
ATOM 694 C CA . GLY A 1 92 ? 13.887 1.671 -20.412 1.00 59.00 92 GLY A CA 1
ATOM 695 C C . GLY A 1 92 ? 13.589 0.507 -21.366 1.00 59.00 92 GLY A C 1
ATOM 696 O O . GLY A 1 92 ? 14.123 -0.588 -21.217 1.00 59.00 92 GLY A O 1
ATOM 697 N N . LYS A 1 93 ? 12.865 0.808 -22.452 1.00 43.75 93 LYS A N 1
ATOM 698 C CA . LYS A 1 93 ? 13.296 0.589 -23.849 1.00 43.75 93 LYS A CA 1
ATOM 699 C C . LYS A 1 93 ? 12.376 1.386 -24.789 1.00 43.75 93 LYS A C 1
ATOM 701 O O . LYS A 1 93 ? 11.166 1.226 -24.759 1.00 43.75 93 LYS A O 1
ATOM 706 N N . THR A 1 94 ? 13.026 2.213 -25.609 1.00 39.31 94 THR A N 1
ATOM 707 C CA . THR A 1 94 ? 12.551 3.047 -26.731 1.00 39.31 94 THR A CA 1
ATOM 708 C C . THR A 1 94 ? 11.728 4.312 -26.451 1.00 39.31 94 THR A C 1
ATOM 710 O O . THR A 1 94 ? 10.553 4.254 -26.117 1.00 39.31 94 THR A O 1
ATOM 713 N N . SER A 1 95 ? 12.398 5.420 -26.792 1.00 40.31 95 SER A N 1
ATOM 714 C CA . SER A 1 95 ? 11.904 6.590 -27.524 1.00 40.31 95 SER A CA 1
ATOM 715 C C . SER A 1 95 ? 11.291 7.738 -26.731 1.00 40.31 95 SER A C 1
ATOM 717 O O . SER A 1 95 ? 10.289 7.606 -26.040 1.00 40.31 95 SER A O 1
ATOM 719 N N . ASP A 1 96 ? 11.925 8.893 -26.929 1.00 47.41 96 ASP A N 1
ATOM 720 C CA . ASP A 1 96 ? 11.355 10.229 -26.850 1.00 47.41 96 ASP A CA 1
ATOM 721 C C . ASP A 1 96 ? 9.888 10.250 -27.304 1.00 47.41 96 ASP A C 1
ATOM 723 O O . ASP A 1 96 ? 9.629 10.332 -28.497 1.00 47.41 96 ASP A O 1
ATOM 727 N N . GLU A 1 97 ? 8.938 10.149 -26.371 1.00 44.94 97 GLU A N 1
ATOM 728 C CA . GLU A 1 97 ? 7.540 10.581 -26.521 1.00 44.94 97 GLU A CA 1
ATOM 729 C C . GLU A 1 97 ? 6.756 10.378 -25.206 1.00 44.94 97 GLU A C 1
ATOM 731 O O . GLU A 1 97 ? 5.725 9.726 -25.160 1.00 44.94 97 GLU A O 1
ATOM 736 N N . GLU A 1 98 ? 7.174 11.020 -24.112 1.00 45.38 98 GLU A N 1
ATOM 737 C CA . GLU A 1 98 ? 6.188 11.479 -23.113 1.00 45.38 98 GLU A CA 1
ATOM 738 C C . GLU A 1 98 ? 5.954 12.975 -23.338 1.00 45.38 98 GLU A C 1
ATOM 740 O O . GLU A 1 98 ? 6.198 13.852 -22.510 1.00 45.38 98 GLU A O 1
ATOM 745 N N . LYS A 1 99 ? 5.457 13.254 -24.550 1.00 38.31 99 LYS A N 1
ATOM 746 C CA . LYS A 1 99 ? 4.587 14.393 -24.806 1.00 38.31 99 LYS A CA 1
ATOM 747 C C . LYS A 1 99 ? 3.503 14.341 -23.739 1.00 38.31 99 LYS A C 1
ATOM 749 O O . LYS A 1 99 ? 2.899 13.298 -23.521 1.00 38.31 99 LYS A O 1
ATOM 754 N N . SER A 1 100 ? 3.304 15.465 -23.070 1.00 46.06 100 SER A N 1
ATOM 755 C CA . SER A 1 100 ? 2.321 15.678 -22.020 1.00 46.06 100 SER A CA 1
ATOM 756 C C . SER A 1 100 ? 0.977 14.996 -22.301 1.00 46.06 100 SER A C 1
ATOM 758 O O . SER A 1 100 ? 0.089 15.568 -22.921 1.00 46.06 100 SER A O 1
ATOM 760 N N . THR A 1 101 ? 0.804 13.798 -21.770 1.00 39.09 101 THR A N 1
ATOM 761 C CA . THR A 1 101 ? -0.463 13.336 -21.227 1.00 39.09 101 THR A CA 1
ATOM 762 C C . THR A 1 101 ? -0.212 13.344 -19.726 1.00 39.09 101 THR A C 1
ATOM 764 O O . THR A 1 101 ? 0.283 12.386 -19.146 1.00 39.09 101 THR A O 1
ATOM 767 N N . ILE A 1 102 ? -0.406 14.465 -19.028 1.00 46.59 102 ILE A N 1
ATOM 768 C CA . ILE A 1 102 ? -1.682 14.722 -18.335 1.00 46.59 102 ILE A CA 1
ATOM 769 C C . ILE A 1 102 ? -2.721 13.645 -18.687 1.00 46.59 102 ILE A C 1
ATOM 771 O O . ILE A 1 102 ? -3.714 13.907 -19.354 1.00 46.59 102 ILE A O 1
ATOM 775 N N . SER A 1 103 ? -2.418 12.401 -18.303 1.00 38.97 103 SER A N 1
ATOM 776 C CA . SER A 1 103 ? -3.416 11.362 -18.156 1.00 38.97 103 SER A CA 1
ATOM 777 C C . SER A 1 103 ? -4.349 11.914 -17.102 1.00 38.97 103 SER A C 1
ATOM 779 O O . SER A 1 103 ? -3.900 12.353 -16.035 1.00 38.97 103 SER A O 1
ATOM 781 N N . GLU A 1 104 ? -5.592 12.077 -17.530 1.00 41.94 104 GLU A N 1
ATOM 782 C CA . GLU A 1 104 ? -6.665 12.736 -16.823 1.00 41.94 104 GLU A CA 1
ATOM 783 C C . GLU A 1 104 ? -6.542 12.436 -15.332 1.00 41.94 104 GLU A C 1
ATOM 785 O O . GLU A 1 104 ? -6.529 11.278 -14.908 1.00 41.94 104 GLU A O 1
ATOM 790 N N . LYS A 1 105 ? -6.479 13.499 -14.512 1.00 43.34 105 LYS A N 1
ATOM 791 C CA . LYS A 1 105 ? -7.025 13.391 -13.158 1.00 43.34 105 LYS A CA 1
ATOM 792 C C . LYS A 1 105 ? -8.302 12.566 -13.321 1.00 43.34 105 LYS A C 1
ATOM 794 O O . LYS A 1 105 ? -9.094 12.970 -14.180 1.00 43.34 105 LYS A O 1
ATOM 799 N N . PRO A 1 106 ? -8.554 11.487 -12.556 1.00 41.06 106 PRO A N 1
ATOM 800 C CA . PRO A 1 106 ? -9.933 11.062 -12.424 1.00 41.06 106 PRO A CA 1
ATOM 801 C C . PRO A 1 106 ? -10.636 12.342 -12.001 1.00 41.06 106 PRO A C 1
ATOM 803 O O . PRO A 1 106 ? -10.272 12.926 -10.977 1.00 41.06 106 PRO A O 1
ATOM 806 N N . SER A 1 107 ? -11.472 12.896 -12.881 1.00 43.66 107 SER A N 1
ATOM 807 C CA . SER A 1 107 ? -12.245 14.079 -12.570 1.00 43.66 107 SER A CA 1
ATOM 808 C C . SER A 1 107 ? -12.988 13.651 -11.330 1.00 43.66 107 SER A C 1
ATOM 810 O O . SER A 1 107 ? -13.839 12.763 -11.401 1.00 43.66 107 SER A O 1
ATOM 812 N N . ILE A 1 108 ? -12.523 14.139 -10.183 1.00 52.16 108 ILE A N 1
ATOM 813 C CA . ILE A 1 108 ? -13.135 13.885 -8.904 1.00 52.16 108 ILE A CA 1
ATOM 814 C C . ILE A 1 108 ? -14.514 14.482 -9.111 1.00 52.16 108 ILE A C 1
ATOM 816 O O . ILE A 1 108 ? -14.657 15.703 -9.127 1.00 52.16 108 ILE A O 1
ATOM 820 N N . ASP A 1 109 ? -15.472 13.621 -9.459 1.00 50.91 109 ASP A N 1
ATOM 821 C CA . ASP A 1 109 ? -16.851 14.000 -9.689 1.00 50.91 109 ASP A CA 1
ATOM 822 C C . ASP A 1 109 ? -17.236 14.712 -8.404 1.00 50.91 109 ASP A C 1
ATOM 824 O O . ASP A 1 109 ? -17.244 14.094 -7.337 1.00 50.91 109 ASP A O 1
ATOM 828 N N . VAL A 1 110 ? -17.409 16.031 -8.473 1.00 59.16 110 VAL A N 1
ATOM 829 C CA . VAL A 1 110 ? -17.651 16.857 -7.286 1.00 59.16 110 VAL A CA 1
ATOM 830 C C . VAL A 1 110 ? -18.866 16.297 -6.544 1.00 59.16 110 VAL A C 1
ATOM 832 O O . VAL A 1 110 ? -18.852 16.218 -5.321 1.00 59.16 110 VAL A O 1
ATOM 835 N N . GLY A 1 111 ? -19.828 15.728 -7.283 1.00 60.69 111 GLY A N 1
ATOM 836 C CA . GLY A 1 111 ? -20.961 15.007 -6.719 1.00 60.69 111 GLY A CA 1
ATOM 837 C C . GLY A 1 111 ? -20.597 13.697 -6.010 1.00 60.69 111 GLY A C 1
ATOM 838 O O . GLY A 1 111 ? -21.287 13.300 -5.081 1.00 60.69 111 GLY A O 1
ATOM 839 N N . ARG A 1 112 ? -19.523 12.994 -6.385 1.00 60.84 112 ARG A N 1
ATOM 840 C CA . ARG A 1 112 ? -19.026 11.817 -5.648 1.00 60.84 112 ARG A CA 1
ATOM 841 C C . ARG A 1 112 ? -18.351 12.218 -4.342 1.00 60.84 112 ARG A C 1
ATOM 843 O O . ARG A 1 112 ? -18.552 11.515 -3.358 1.00 60.84 112 ARG A O 1
ATOM 850 N N . VAL A 1 113 ? -17.601 13.318 -4.316 1.00 71.56 113 VAL A N 1
ATOM 851 C CA . VAL A 1 113 ? -17.027 13.838 -3.062 1.00 71.56 113 VAL A CA 1
ATOM 852 C C . VAL A 1 113 ? -18.121 14.339 -2.143 1.00 71.56 113 VAL A C 1
ATOM 854 O O . VAL A 1 113 ? -18.172 13.903 -1.005 1.00 71.56 113 VAL A O 1
ATOM 857 N N . GLU A 1 114 ? -19.064 15.121 -2.656 1.00 70.69 114 GLU A N 1
ATOM 858 C CA . GLU A 1 114 ? -20.203 15.608 -1.877 1.00 70.69 114 GLU A CA 1
ATOM 859 C C . GLU A 1 114 ? -21.061 14.446 -1.342 1.00 70.69 114 GLU A C 1
ATOM 861 O O . GLU A 1 114 ? -21.488 14.450 -0.190 1.00 70.69 114 GLU A O 1
ATOM 866 N N . ARG A 1 115 ? -21.262 13.377 -2.129 1.00 73.88 115 ARG A N 1
ATOM 867 C CA . ARG A 1 115 ? -21.913 12.143 -1.648 1.00 73.88 115 ARG A CA 1
ATOM 868 C C . ARG A 1 115 ? -21.118 11.466 -0.531 1.00 73.88 115 ARG A C 1
ATOM 870 O O . ARG A 1 115 ? -21.720 11.041 0.450 1.00 73.88 115 ARG A O 1
ATOM 877 N N . LEU A 1 116 ? -19.796 11.365 -0.661 1.00 78.88 116 LEU A N 1
ATOM 878 C CA . LEU A 1 116 ? -18.940 10.771 0.369 1.00 78.88 116 LEU A CA 1
ATOM 879 C C . LEU A 1 116 ? -18.910 11.624 1.643 1.00 78.88 116 LEU A C 1
ATOM 881 O O . LEU A 1 116 ? -19.019 11.068 2.729 1.00 78.88 116 LEU A O 1
ATOM 885 N N . GLU A 1 117 ? -18.840 12.948 1.523 1.00 79.31 117 GLU A N 1
ATOM 886 C CA . GLU A 1 117 ? -18.911 13.890 2.645 1.00 79.31 117 GLU A CA 1
ATOM 887 C C . GLU A 1 117 ? -20.254 13.788 3.371 1.00 79.31 117 GLU A C 1
ATOM 889 O O . GLU A 1 117 ? -20.285 13.695 4.597 1.00 79.31 117 GLU A O 1
ATOM 894 N N . ASN A 1 118 ? -21.359 13.702 2.627 1.00 81.44 118 ASN A N 1
ATOM 895 C CA . ASN A 1 118 ? -22.691 13.510 3.198 1.00 81.44 118 ASN A CA 1
ATOM 896 C C . ASN A 1 118 ? -22.831 12.156 3.908 1.00 81.44 118 ASN A C 1
ATOM 898 O O . ASN A 1 118 ? -23.369 12.091 5.013 1.00 81.44 118 ASN A O 1
ATOM 902 N N . MET A 1 119 ? -22.311 11.077 3.315 1.00 80.81 119 MET A N 1
ATOM 903 C CA . MET A 1 119 ? -22.294 9.759 3.957 1.00 80.81 119 MET A CA 1
ATOM 904 C C . MET A 1 119 ? -21.451 9.768 5.236 1.00 80.81 119 MET A C 1
ATOM 906 O O . MET A 1 119 ? -21.847 9.177 6.239 1.00 80.81 119 MET A O 1
ATOM 910 N N . LEU A 1 120 ? -20.307 10.451 5.222 1.00 88.19 120 LEU A N 1
ATOM 911 C CA . LEU A 1 120 ? -19.408 10.546 6.368 1.00 88.19 120 LEU A CA 1
ATOM 912 C C . LEU A 1 120 ? -20.035 11.387 7.490 1.00 88.19 120 LEU A C 1
ATOM 914 O O . LEU A 1 120 ? -20.012 10.972 8.647 1.00 88.19 120 LEU A O 1
ATOM 918 N N . ALA A 1 121 ? -20.694 12.498 7.149 1.00 85.69 121 ALA A N 1
ATOM 919 C CA . ALA A 1 121 ? -21.479 13.296 8.088 1.00 85.69 121 ALA A CA 1
ATOM 920 C C . ALA A 1 121 ? -22.632 12.489 8.710 1.00 85.69 121 ALA A C 1
ATOM 922 O O . ALA A 1 121 ? -22.869 12.568 9.9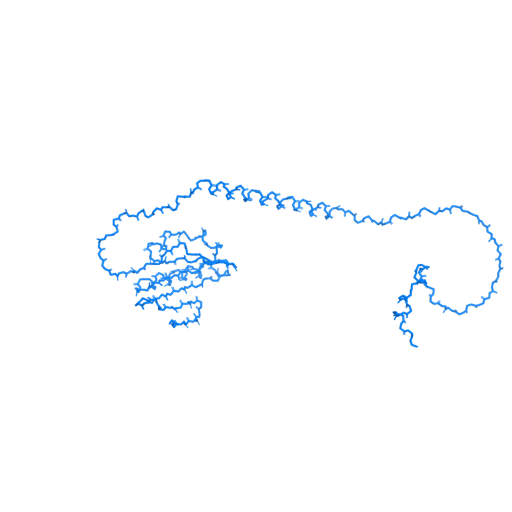17 1.00 85.69 121 ALA A O 1
ATOM 923 N N . GLU A 1 122 ? -23.327 11.666 7.920 1.00 88.75 122 GLU A N 1
ATOM 924 C CA . GLU A 1 122 ? -24.396 10.809 8.431 1.00 88.75 122 GLU A CA 1
ATOM 925 C C . GLU A 1 122 ? -23.867 9.720 9.373 1.00 88.75 122 GLU A C 1
ATOM 927 O O . GLU A 1 122 ? -24.470 9.467 10.420 1.00 88.75 122 GLU A O 1
ATOM 932 N N . VAL A 1 123 ? -22.733 9.097 9.041 1.00 89.56 123 VAL A N 1
ATOM 933 C CA . VAL A 1 123 ? -22.082 8.105 9.907 1.00 89.56 123 VAL A CA 1
ATOM 934 C C . VAL A 1 123 ? -21.654 8.744 11.226 1.00 89.56 123 VAL A C 1
ATOM 936 O O . VAL A 1 123 ? -21.990 8.203 12.277 1.00 89.56 123 VAL A O 1
ATOM 939 N N . LEU A 1 124 ? -21.002 9.909 11.194 1.00 89.12 124 LEU A N 1
ATOM 940 C CA . LEU A 1 124 ? -20.606 10.632 12.407 1.00 89.12 124 LEU A CA 1
ATOM 941 C C . LEU A 1 124 ? -21.814 10.970 13.286 1.00 89.12 124 LEU A C 1
ATOM 943 O O . LEU A 1 124 ? -21.783 10.723 14.488 1.00 89.12 124 LEU A O 1
ATOM 947 N N . ARG A 1 125 ? -22.921 11.429 12.689 1.00 88.06 125 ARG A N 1
ATOM 948 C CA . ARG A 1 125 ? -24.159 11.716 13.428 1.00 88.06 125 ARG A CA 1
ATOM 949 C C . ARG A 1 125 ? -24.760 10.468 14.077 1.00 88.06 125 ARG A C 1
ATOM 951 O O . ARG A 1 125 ? -25.305 10.537 15.175 1.00 88.06 125 ARG A O 1
ATOM 958 N N . ARG A 1 126 ? -24.702 9.319 13.395 1.00 87.94 126 ARG A N 1
ATOM 959 C CA . ARG A 1 126 ? -25.172 8.039 13.952 1.00 87.94 126 ARG A CA 1
ATOM 960 C C . ARG A 1 126 ? -24.280 7.563 15.094 1.00 87.94 126 ARG A C 1
ATOM 962 O O . ARG A 1 126 ? -24.806 7.015 16.056 1.00 87.94 126 ARG A O 1
ATOM 969 N N . VAL A 1 127 ? -22.969 7.773 14.995 1.00 90.38 127 VAL A N 1
ATOM 970 C CA . VAL A 1 127 ? -22.023 7.467 16.076 1.00 90.38 127 VAL A CA 1
ATOM 971 C C . VAL A 1 127 ? -22.309 8.345 17.292 1.00 90.38 127 VAL A C 1
ATOM 973 O O . VAL A 1 127 ? -22.487 7.805 18.374 1.00 90.38 127 VAL A O 1
ATOM 976 N N . GLU A 1 128 ? -22.483 9.653 17.110 1.00 89.12 128 GLU A N 1
ATOM 977 C CA . GLU A 1 128 ? -22.809 10.582 18.201 1.00 89.12 128 GLU A CA 1
ATOM 978 C C . GLU A 1 128 ? -24.138 10.227 18.899 1.00 89.12 128 GLU A C 1
ATOM 980 O O . GLU A 1 128 ? -24.231 10.232 20.127 1.00 89.12 128 GLU A O 1
ATOM 985 N N . ASP A 1 129 ? -25.177 9.847 18.145 1.00 89.75 129 ASP A N 1
ATOM 986 C CA . ASP A 1 129 ? -26.450 9.410 18.738 1.00 89.75 129 ASP A CA 1
ATOM 987 C C . ASP A 1 129 ? -26.314 8.069 19.481 1.00 89.75 129 ASP A C 1
ATOM 989 O O . ASP A 1 129 ? -26.924 7.876 20.534 1.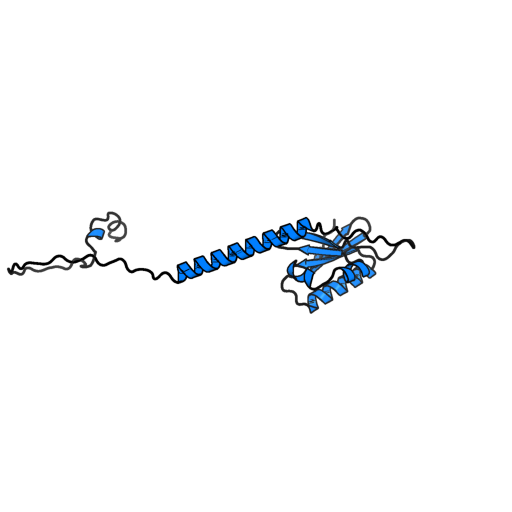00 89.75 129 ASP A O 1
ATOM 993 N N . LEU A 1 130 ? -25.486 7.147 18.980 1.00 87.94 130 LEU A N 1
ATOM 994 C CA . LEU A 1 130 ? -25.173 5.899 19.679 1.00 87.94 130 LEU A CA 1
ATOM 995 C C . LEU A 1 130 ? -24.387 6.155 20.966 1.00 87.94 130 LEU A C 1
ATOM 997 O O . LEU A 1 130 ? -24.735 5.583 21.997 1.00 87.94 130 LEU A O 1
ATOM 1001 N N . GLU A 1 131 ? -23.388 7.033 20.937 1.00 88.12 131 GLU A N 1
ATOM 1002 C CA . GLU A 1 131 ? -22.623 7.445 22.116 1.00 88.12 131 GLU A CA 1
ATOM 1003 C C . GLU A 1 131 ? -23.539 8.077 23.166 1.00 88.12 131 GLU A C 1
ATOM 1005 O O . GLU A 1 131 ? -23.514 7.664 24.328 1.00 88.12 131 GLU A O 1
ATOM 1010 N N . ARG A 1 132 ? -24.441 8.981 22.756 1.00 85.81 132 ARG A N 1
ATOM 1011 C CA . ARG A 1 132 ? -25.425 9.587 23.662 1.00 85.81 132 ARG A CA 1
ATOM 1012 C C . ARG A 1 132 ? -26.346 8.541 24.283 1.00 85.81 132 ARG A C 1
ATOM 1014 O O . ARG A 1 132 ? -26.593 8.579 25.483 1.00 85.81 132 ARG A O 1
ATOM 1021 N N . ARG A 1 133 ? -26.839 7.581 23.496 1.00 84.69 133 ARG A N 1
ATOM 1022 C CA . ARG A 1 133 ? -27.714 6.505 23.996 1.00 84.69 133 ARG A CA 1
ATOM 1023 C C . ARG A 1 133 ? -26.980 5.563 24.943 1.00 84.69 133 ARG A C 1
ATOM 1025 O O . ARG A 1 133 ? -27.564 5.122 25.929 1.00 84.69 133 ARG A O 1
ATOM 1032 N N . VAL A 1 134 ? -25.711 5.265 24.678 1.00 85.19 134 VAL A N 1
ATOM 1033 C CA . VAL A 1 134 ? -24.860 4.490 25.591 1.00 85.19 134 VAL A CA 1
ATOM 1034 C C . VAL A 1 134 ? -24.646 5.249 26.895 1.00 85.19 134 VAL A C 1
ATOM 1036 O O . VAL A 1 134 ? -24.782 4.659 27.965 1.00 85.19 134 VAL A O 1
ATOM 1039 N N . GLU A 1 135 ? -24.386 6.551 26.834 1.00 83.81 135 GLU A N 1
ATOM 1040 C CA . GLU A 1 135 ? -24.215 7.375 28.026 1.00 83.81 135 GLU A CA 1
ATOM 1041 C C . GLU A 1 135 ? -25.523 7.532 28.823 1.00 83.81 135 GLU A C 1
ATOM 1043 O O . GLU A 1 135 ? -25.516 7.447 30.050 1.00 83.81 135 GLU A O 1
ATOM 1048 N N . GLU A 1 136 ? -26.668 7.674 28.153 1.00 82.25 136 GLU A N 1
ATOM 1049 C CA . GLU A 1 136 ? -27.997 7.669 28.777 1.00 82.25 136 GLU A CA 1
ATOM 1050 C C . GLU A 1 136 ? -28.289 6.331 29.474 1.00 82.25 136 GLU A C 1
ATOM 1052 O O . GLU A 1 136 ? -28.757 6.327 30.612 1.00 82.25 136 GLU A O 1
ATOM 1057 N N . MET A 1 137 ? -27.968 5.196 28.841 1.00 74.81 137 MET A N 1
ATOM 1058 C CA . MET A 1 137 ? -28.087 3.872 29.467 1.00 74.81 137 MET A CA 1
ATOM 1059 C C . MET A 1 137 ? -27.128 3.706 30.650 1.00 74.81 137 MET A C 1
ATOM 1061 O O . MET A 1 137 ? -27.518 3.147 31.671 1.00 74.81 137 MET A O 1
ATOM 1065 N N . ALA A 1 138 ? -25.900 4.220 30.550 1.00 74.00 138 ALA A N 1
ATOM 1066 C CA . ALA A 1 138 ? -24.918 4.174 31.632 1.00 74.00 138 ALA A CA 1
ATOM 1067 C C . ALA A 1 138 ? -25.326 5.042 32.836 1.00 74.00 138 ALA A C 1
ATOM 1069 O O . ALA A 1 138 ? -24.955 4.746 33.971 1.00 74.00 138 ALA A O 1
ATOM 1070 N N . ARG A 1 139 ? -26.102 6.108 32.600 1.00 74.25 139 ARG A N 1
ATOM 1071 C CA . ARG A 1 139 ? -26.620 7.015 33.634 1.00 74.25 139 ARG A CA 1
ATOM 1072 C C . ARG A 1 139 ? -27.953 6.567 34.236 1.00 74.25 139 ARG A C 1
ATOM 1074 O O . ARG A 1 139 ? -28.371 7.166 35.227 1.00 74.25 139 ARG A O 1
ATOM 1081 N N . GLN A 1 140 ? -28.625 5.551 33.687 1.00 65.38 140 GLN A N 1
ATOM 1082 C CA . GLN A 1 140 ? -29.835 5.011 34.308 1.00 65.38 140 GLN A CA 1
ATOM 1083 C C . GLN A 1 140 ? -29.463 4.236 35.582 1.00 65.38 140 GLN A C 1
ATOM 1085 O O . GLN A 1 140 ? -28.784 3.210 35.503 1.00 65.38 140 GLN A O 1
ATOM 1090 N N . PRO A 1 141 ? -29.903 4.685 36.774 1.00 55.00 141 PRO A N 1
ATOM 1091 C CA . PRO A 1 141 ? -29.726 3.900 37.980 1.00 55.00 141 PRO A CA 1
ATOM 1092 C C . PRO A 1 141 ? -30.565 2.629 37.846 1.00 55.00 141 PRO A C 1
ATOM 1094 O O . PRO A 1 141 ? -31.763 2.694 37.564 1.00 55.00 141 PRO A O 1
ATOM 1097 N N . ILE A 1 142 ? -29.935 1.474 38.067 1.00 60.88 142 ILE A N 1
ATOM 1098 C CA . ILE A 1 142 ? -30.620 0.195 38.260 1.00 60.88 142 ILE A CA 1
ATOM 1099 C C . ILE A 1 142 ? -31.589 0.416 39.427 1.00 60.88 142 ILE A C 1
ATOM 1101 O O . ILE A 1 142 ? -31.159 0.486 40.578 1.00 60.88 142 ILE A O 1
ATOM 1105 N N . GLN A 1 143 ? -32.877 0.626 39.145 1.00 51.69 143 GLN A N 1
ATOM 1106 C CA . GLN A 1 143 ? -33.868 0.803 40.201 1.00 51.69 143 GLN A CA 1
ATOM 1107 C C . GLN A 1 143 ? -33.987 -0.530 40.948 1.00 51.69 143 GLN A C 1
ATOM 1109 O O . GLN A 1 143 ? -34.349 -1.531 40.324 1.00 51.69 143 GLN A O 1
ATOM 1114 N N . PRO A 1 144 ? -33.688 -0.588 42.258 1.00 46.75 144 PRO A N 1
ATOM 1115 C CA . PRO A 1 144 ? -34.015 -1.763 43.040 1.00 46.75 144 PRO A CA 1
ATOM 1116 C C . PRO A 1 144 ? -35.537 -1.909 43.042 1.00 46.75 144 PRO A C 1
ATOM 1118 O O . PRO A 1 144 ? -36.267 -0.976 43.380 1.00 46.75 144 PRO A O 1
ATOM 1121 N N . THR A 1 145 ? -35.998 -3.080 42.611 1.00 46.91 145 THR A N 1
ATOM 1122 C CA . THR A 1 145 ? -37.399 -3.494 42.593 1.00 46.91 145 THR A CA 1
ATOM 1123 C C . THR A 1 145 ? -38.085 -3.089 43.896 1.00 46.91 145 THR A C 1
ATOM 1125 O O . THR A 1 145 ? -37.645 -3.461 44.984 1.00 46.91 145 THR A O 1
ATOM 1128 N N . GLN A 1 146 ? -39.136 -2.280 43.767 1.00 41.88 146 GLN A N 1
ATOM 1129 C CA . GLN A 1 146 ? -39.864 -1.667 44.871 1.00 41.88 146 GLN A CA 1
ATOM 1130 C C . GLN A 1 146 ? -40.369 -2.720 45.867 1.00 41.88 146 GLN A C 1
ATOM 1132 O O . GLN A 1 146 ? -41.033 -3.691 45.502 1.00 41.88 146 GLN A O 1
ATOM 1137 N N . SER A 1 147 ? -40.059 -2.499 47.142 1.00 46.25 147 SER A N 1
ATOM 1138 C CA . SER A 1 147 ? -40.606 -3.213 48.289 1.00 46.25 147 SER A CA 1
ATOM 1139 C C . SER A 1 147 ? -42.118 -2.983 48.386 1.00 46.25 147 SER A C 1
ATOM 1141 O O . SER A 1 147 ? -42.598 -1.853 48.442 1.00 46.25 147 SER A O 1
ATOM 1143 N N . ILE A 1 148 ? -42.870 -4.083 48.402 1.00 47.56 148 ILE A N 1
ATOM 1144 C CA . ILE A 1 148 ? -44.333 -4.116 48.520 1.00 47.56 148 ILE A CA 1
ATOM 1145 C C . ILE A 1 148 ? -44.750 -3.605 49.921 1.00 47.56 148 ILE A C 1
ATOM 1147 O O . ILE A 1 148 ? -44.090 -3.963 50.901 1.00 47.56 148 ILE A O 1
ATOM 1151 N N . PRO A 1 149 ? -45.831 -2.805 50.065 1.00 43.62 149 PRO A N 1
ATOM 1152 C CA . PRO A 1 149 ? -46.273 -2.282 51.360 1.00 43.62 149 PRO A CA 1
ATOM 1153 C C . PRO A 1 149 ? -46.846 -3.386 52.257 1.00 43.62 149 PRO A C 1
ATOM 1155 O O . PRO A 1 149 ? -47.685 -4.180 51.832 1.00 43.62 149 PRO A O 1
ATOM 1158 N N . GLN A 1 150 ? -46.421 -3.408 53.518 1.00 40.75 150 GLN A N 1
ATOM 1159 C CA . GLN A 1 150 ? -46.884 -4.345 54.543 1.00 40.75 150 GLN A CA 1
ATOM 1160 C C . GLN A 1 150 ? -48.236 -3.874 55.132 1.00 40.75 150 GLN A C 1
ATOM 1162 O O . GLN A 1 150 ? -48.300 -2.738 55.608 1.00 40.75 150 GLN A O 1
ATOM 1167 N N . PRO A 1 151 ? -49.315 -4.687 55.132 1.00 38.66 151 PRO A N 1
ATOM 1168 C CA . PRO A 1 151 ? -50.574 -4.332 55.785 1.00 38.66 151 PRO A CA 1
ATOM 1169 C C . PRO A 1 151 ? -50.518 -4.572 57.301 1.00 38.66 151 PRO A C 1
ATOM 1171 O O . PRO A 1 151 ? -49.913 -5.527 57.785 1.00 38.66 151 PRO A O 1
ATOM 1174 N N . THR A 1 152 ? -51.186 -3.693 58.037 1.00 43.03 152 THR A N 1
ATOM 1175 C CA . THR A 1 152 ? -51.218 -3.581 59.499 1.00 43.03 152 THR A CA 1
ATOM 1176 C C . THR A 1 152 ? -52.210 -4.555 60.177 1.00 43.03 152 THR A C 1
ATOM 1178 O O . THR A 1 152 ? -53.379 -4.563 59.804 1.00 43.03 152 THR A O 1
ATOM 1181 N N . ALA A 1 153 ? -51.748 -5.230 61.252 1.00 37.84 153 ALA A N 1
ATOM 1182 C CA . ALA A 1 153 ? -52.465 -5.785 62.440 1.00 37.84 153 ALA A CA 1
ATOM 1183 C C . ALA A 1 153 ? -53.436 -7.001 62.282 1.00 37.84 153 ALA A C 1
ATOM 1185 O O . ALA A 1 153 ? -53.893 -7.240 61.168 1.00 37.84 153 ALA A O 1
ATOM 1186 N N . PRO A 1 154 ? -53.826 -7.755 63.359 1.00 44.31 154 PRO A N 1
ATOM 1187 C CA . PRO A 1 154 ? -53.525 -7.633 64.804 1.00 44.31 154 PRO A CA 1
ATOM 1188 C C . PRO A 1 154 ? -53.072 -8.939 65.534 1.00 44.31 154 PRO A C 1
ATOM 1190 O O . PRO A 1 154 ? -52.976 -10.019 64.959 1.00 44.31 154 PRO A O 1
ATOM 1193 N N . GLU A 1 155 ? -52.788 -8.801 66.836 1.00 45.34 155 GLU A N 1
ATOM 1194 C CA . GLU A 1 155 ? -52.369 -9.820 67.816 1.00 45.34 155 GLU A CA 1
ATOM 1195 C C . GLU A 1 155 ? -53.268 -11.070 67.919 1.00 45.34 155 GLU A C 1
ATOM 1197 O O . GLU A 1 155 ? -54.488 -10.964 68.023 1.00 45.34 155 GLU A O 1
ATOM 1202 N N . ALA A 1 156 ? -52.647 -12.245 68.089 1.00 37.56 156 ALA A N 1
ATOM 1203 C CA . ALA A 1 156 ? -53.211 -13.338 68.885 1.00 37.56 156 ALA A CA 1
ATOM 1204 C C . ALA A 1 156 ? -52.094 -14.192 69.515 1.00 37.56 156 ALA A C 1
ATOM 1206 O O . ALA A 1 156 ? -51.264 -14.801 68.843 1.00 37.56 156 ALA A O 1
ATOM 1207 N N . ARG A 1 157 ? -52.090 -14.205 70.846 1.00 34.28 157 ARG A N 1
ATOM 1208 C CA . ARG A 1 157 ? -51.231 -14.972 71.754 1.00 34.28 157 ARG A CA 1
ATOM 1209 C C . ARG A 1 157 ? -51.781 -16.392 71.929 1.00 34.28 157 ARG A C 1
ATOM 1211 O O . ARG A 1 157 ? -52.949 -16.506 72.276 1.00 34.28 157 ARG A O 1
ATOM 1218 N N . ALA A 1 158 ? -50.946 -17.432 71.818 1.00 35.62 158 ALA A N 1
ATOM 1219 C CA . ALA A 1 158 ? -50.981 -18.617 72.695 1.00 35.62 158 ALA A CA 1
ATOM 1220 C C . ALA A 1 158 ? -49.798 -19.580 72.449 1.00 35.62 158 ALA A C 1
ATOM 1222 O O . ALA A 1 158 ? -49.391 -19.841 71.322 1.00 35.62 158 ALA A O 1
ATOM 1223 N N . GLU A 1 159 ? -49.268 -20.091 73.559 1.00 37.34 159 GLU A N 1
ATOM 1224 C CA . GLU A 1 159 ? -48.186 -21.068 73.756 1.00 37.34 159 GLU A CA 1
ATOM 1225 C C . GLU A 1 159 ? -48.553 -22.449 73.137 1.00 37.34 159 GLU A C 1
ATOM 1227 O O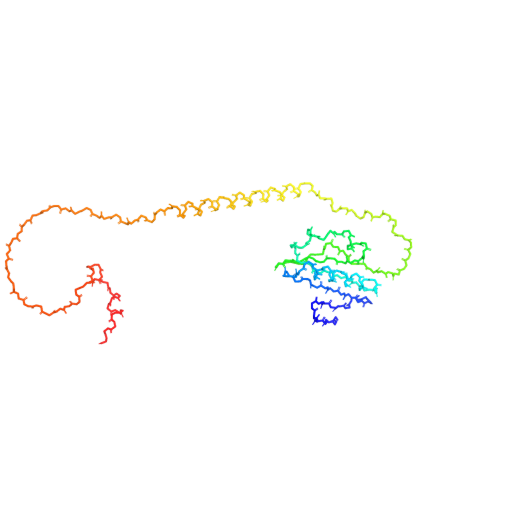 . GLU A 1 159 ? -49.725 -22.778 73.035 1.00 37.34 159 GLU A O 1
ATOM 1232 N N . SER A 1 160 ? -47.684 -23.376 72.710 1.00 35.75 160 SER A N 1
ATOM 1233 C CA . SER A 1 160 ? -46.619 -24.047 73.465 1.00 35.75 160 SER A CA 1
ATOM 1234 C C . SER A 1 160 ? -45.924 -25.144 72.610 1.00 35.75 160 SER A C 1
ATOM 1236 O O . SER A 1 160 ? -46.550 -26.007 72.008 1.00 35.75 160 SER A O 1
ATOM 1238 N N . ARG A 1 161 ? -44.587 -25.096 72.584 1.00 35.84 161 ARG A N 1
ATOM 1239 C CA . ARG A 1 161 ? -43.584 -26.185 72.690 1.00 35.84 161 ARG A CA 1
ATOM 1240 C C . ARG A 1 161 ? -43.922 -27.631 72.229 1.00 35.84 161 ARG A C 1
ATOM 1242 O O . ARG A 1 161 ? -44.409 -28.425 73.025 1.00 35.84 161 ARG A O 1
ATOM 1249 N N . ALA A 1 162 ? -43.352 -28.056 71.090 1.00 34.16 162 ALA A N 1
ATOM 1250 C CA . ALA A 1 162 ? -42.743 -29.393 70.921 1.00 34.16 162 ALA A CA 1
ATOM 1251 C C . ALA A 1 162 ? -41.671 -29.419 69.801 1.00 34.16 162 ALA A C 1
ATOM 1253 O O . ALA A 1 162 ? -41.733 -28.673 68.833 1.00 34.16 162 ALA A O 1
ATOM 1254 N N . LYS A 1 163 ? -40.632 -30.235 70.006 1.00 34.03 163 LYS A N 1
ATOM 1255 C CA . LYS A 1 163 ? -39.278 -30.213 69.410 1.00 34.03 163 LYS A CA 1
ATOM 1256 C C . LYS A 1 163 ? -39.193 -30.475 67.886 1.00 34.03 163 LYS A C 1
ATOM 1258 O O . LYS A 1 163 ? -39.753 -31.445 67.392 1.00 34.03 163 LYS A O 1
ATOM 1263 N N . LYS A 1 164 ? -38.358 -29.677 67.195 1.00 33.34 164 LYS A N 1
ATOM 1264 C CA . LYS A 1 164 ? -37.823 -29.903 65.829 1.00 33.34 164 LYS A CA 1
ATOM 1265 C C . LYS A 1 164 ? -36.866 -31.118 65.784 1.00 33.34 164 LYS A C 1
ATOM 1267 O O . LYS A 1 164 ? -36.152 -31.355 66.760 1.00 33.34 164 LYS A O 1
ATOM 1272 N N . PRO A 1 165 ? -36.687 -31.734 64.602 1.00 41.25 165 PRO A N 1
ATOM 1273 C CA . PRO A 1 165 ? -35.362 -31.705 63.984 1.00 41.25 165 PRO A CA 1
ATOM 1274 C C . PRO A 1 165 ? -35.383 -30.867 62.699 1.00 41.25 165 PRO A C 1
ATOM 1276 O O . PRO A 1 165 ? -36.332 -30.889 61.919 1.00 41.25 165 PRO A O 1
ATOM 1279 N N . LYS A 1 166 ? -34.333 -30.059 62.545 1.00 46.06 166 LYS A N 1
ATOM 1280 C CA . LYS A 1 166 ? -34.149 -29.025 61.521 1.00 46.06 166 LYS A CA 1
ATOM 1281 C C . LYS A 1 166 ? -34.190 -29.618 60.103 1.00 46.06 166 LYS A C 1
ATOM 1283 O O . LYS A 1 166 ? -33.258 -30.312 59.706 1.00 46.06 166 LYS A O 1
ATOM 1288 N N . LYS A 1 167 ? -35.231 -29.290 59.333 1.00 53.44 167 LYS A N 1
ATOM 1289 C CA . LYS A 1 167 ? -35.115 -29.163 57.870 1.00 53.44 167 LYS A CA 1
ATOM 1290 C C . LYS A 1 167 ? -34.344 -27.863 57.581 1.00 53.44 167 LYS A C 1
ATOM 1292 O O . LYS A 1 167 ? -34.353 -26.987 58.448 1.00 53.44 167 LYS A O 1
ATOM 1297 N N . PRO A 1 168 ? -33.611 -27.748 56.462 1.00 46.78 168 PRO A N 1
ATOM 1298 C CA . PRO A 1 168 ? -32.869 -26.531 56.154 1.00 46.78 168 PRO A CA 1
ATOM 1299 C C . PRO A 1 168 ? -33.854 -25.378 55.916 1.00 46.78 168 PRO A C 1
ATOM 1301 O O . PRO A 1 168 ? -34.367 -25.188 54.819 1.00 46.78 168 PRO A O 1
ATOM 1304 N N . ASP A 1 169 ? -34.134 -24.650 56.996 1.00 51.44 169 ASP A N 1
ATOM 1305 C CA . ASP A 1 169 ? -34.834 -23.372 57.038 1.00 51.44 169 ASP A CA 1
ATOM 1306 C C . ASP A 1 169 ? -34.000 -22.362 56.223 1.00 51.44 169 ASP A C 1
ATOM 1308 O O . ASP A 1 169 ? -33.029 -21.825 56.756 1.00 51.44 169 ASP A O 1
ATOM 1312 N N . ASN A 1 170 ? -34.295 -22.194 54.925 1.00 59.50 170 ASN A N 1
ATOM 1313 C CA . ASN A 1 170 ? -34.137 -20.947 54.146 1.00 59.50 170 ASN A CA 1
ATOM 1314 C C . ASN A 1 170 ? -34.359 -21.169 52.638 1.00 59.50 170 ASN A C 1
ATOM 1316 O O . ASN A 1 170 ? -33.525 -20.804 51.809 1.00 59.50 170 ASN A O 1
ATOM 1320 N N . LEU A 1 171 ? -35.499 -21.745 52.261 1.00 64.56 171 LEU A N 1
ATOM 1321 C CA . LEU A 1 171 ? -35.988 -21.625 50.889 1.00 64.56 171 LEU A CA 1
ATOM 1322 C C . LEU A 1 171 ? -37.258 -20.765 50.918 1.00 64.56 171 LEU A C 1
ATOM 1324 O O . LEU A 1 171 ? -38.141 -21.026 51.734 1.00 64.56 171 LEU A O 1
ATOM 1328 N N . PRO A 1 172 ? -37.341 -19.695 50.109 1.00 70.25 172 PRO A N 1
ATOM 1329 C CA . PRO A 1 172 ? -38.574 -18.936 49.939 1.00 70.25 172 PRO A CA 1
ATOM 1330 C C . PRO A 1 172 ? -39.706 -19.860 49.478 1.00 70.25 172 PRO A C 1
ATOM 1332 O O . PRO A 1 172 ? -39.458 -20.767 48.686 1.00 70.25 172 PRO A O 1
ATOM 1335 N N . SER A 1 173 ? -40.944 -19.591 49.898 1.00 59.16 173 SER A N 1
ATOM 1336 C CA . SER A 1 173 ? -42.121 -20.423 49.586 1.00 59.16 173 SER A CA 1
ATOM 1337 C C . SER A 1 173 ? -42.342 -20.671 48.085 1.00 59.16 173 SER A C 1
ATOM 1339 O O . SER A 1 173 ? -42.849 -21.716 47.707 1.00 59.16 173 SER A O 1
ATOM 1341 N N . PHE A 1 174 ? -41.890 -19.772 47.204 1.00 59.34 174 PHE A N 1
ATOM 1342 C CA . PHE A 1 174 ? -41.924 -19.977 45.746 1.00 59.34 174 PHE A CA 1
ATOM 1343 C C . PHE A 1 174 ? -41.002 -21.111 45.246 1.00 59.34 174 PHE A C 1
ATOM 1345 O O . PHE A 1 174 ? -41.216 -21.656 44.167 1.00 59.34 174 PHE A O 1
ATOM 1352 N N . ILE A 1 175 ? -39.957 -21.461 46.001 1.00 65.56 175 ILE A N 1
ATOM 1353 C CA . ILE A 1 175 ? -39.005 -22.518 45.634 1.00 65.56 175 ILE A CA 1
ATOM 1354 C C . ILE A 1 175 ? -39.461 -23.891 46.158 1.00 65.56 175 ILE A C 1
ATOM 1356 O O . ILE A 1 175 ? -39.014 -24.909 45.637 1.00 65.56 175 ILE A O 1
ATOM 1360 N N . GLU A 1 176 ? -40.372 -23.940 47.136 1.00 61.47 176 GLU A N 1
ATOM 1361 C CA . GLU A 1 176 ? -40.881 -25.205 47.688 1.00 61.47 176 GLU A CA 1
ATOM 1362 C C . GLU A 1 176 ? -41.682 -26.013 46.656 1.00 61.47 176 GLU A C 1
ATOM 1364 O O . GLU A 1 176 ? -41.557 -27.233 46.615 1.00 61.47 176 GLU A O 1
ATOM 1369 N N . ASP A 1 177 ? -42.407 -25.335 45.762 1.00 58.00 177 ASP A N 1
ATOM 1370 C CA . ASP A 1 177 ? -43.257 -25.965 44.741 1.00 58.00 177 ASP A CA 1
ATOM 1371 C C . ASP A 1 177 ? -42.583 -26.080 43.360 1.00 58.00 177 ASP A C 1
ATOM 1373 O O . ASP A 1 177 ? -43.247 -26.305 42.344 1.00 58.00 177 ASP A O 1
ATOM 1377 N N . ASN A 1 178 ? -41.259 -25.903 43.277 1.00 66.00 178 ASN A N 1
ATOM 1378 C CA . ASN A 1 178 ? -40.552 -25.956 42.001 1.00 66.00 178 ASN A CA 1
ATOM 1379 C C . ASN A 1 178 ? -40.039 -27.384 41.701 1.00 66.00 178 ASN A C 1
ATOM 1381 O O . ASN A 1 178 ? -39.088 -27.839 42.345 1.00 66.00 178 ASN A O 1
ATOM 1385 N N . PRO A 1 179 ? -40.575 -28.075 40.672 1.00 62.53 179 PRO A N 1
ATOM 1386 C CA . PRO A 1 179 ? -40.231 -29.470 40.369 1.00 62.53 179 PRO A CA 1
ATOM 1387 C C . PRO A 1 179 ? -38.762 -29.671 39.963 1.00 62.53 179 PRO A C 1
ATOM 1389 O O . PRO A 1 179 ? -38.245 -30.785 39.993 1.00 62.53 179 PRO A O 1
ATOM 1392 N N . TRP A 1 180 ? -38.054 -28.598 39.607 1.00 64.69 180 TRP A N 1
ATOM 1393 C CA . TRP A 1 180 ? -36.637 -28.648 39.252 1.00 64.69 180 TRP A CA 1
ATOM 1394 C C . TRP A 1 180 ? -35.710 -28.706 40.473 1.00 64.69 180 TRP A C 1
ATOM 1396 O O . TRP A 1 180 ? -34.555 -29.111 40.349 1.00 64.69 180 TRP A O 1
ATOM 1406 N N . VAL A 1 181 ? -36.195 -28.341 41.664 1.00 69.38 181 VAL A N 1
ATOM 1407 C CA . VAL A 1 181 ? -35.395 -28.348 42.901 1.00 69.38 181 VAL A CA 1
ATOM 1408 C C . VAL A 1 181 ? -35.085 -29.776 43.344 1.00 69.38 181 VAL A C 1
ATOM 1410 O O . VAL A 1 181 ? -33.983 -30.049 43.820 1.00 69.38 181 VAL A O 1
ATOM 1413 N N . GLU A 1 182 ? -35.999 -30.720 43.128 1.00 65.00 182 GLU A N 1
ATOM 1414 C CA . GLU A 1 182 ? -35.753 -32.137 43.420 1.00 65.00 182 GLU A CA 1
ATOM 1415 C C . GLU A 1 182 ? -34.701 -32.739 42.478 1.00 65.00 182 GLU A C 1
ATOM 1417 O O . GLU A 1 182 ? -33.810 -33.460 42.924 1.00 65.00 182 GLU A O 1
ATOM 1422 N N . LEU A 1 183 ? -34.730 -32.359 41.196 1.00 66.25 183 LEU A N 1
ATOM 1423 C CA . LEU A 1 183 ? -33.757 -32.800 40.191 1.00 66.25 183 LEU A CA 1
ATOM 1424 C C . LEU A 1 183 ? -32.344 -32.253 40.452 1.00 66.25 183 LEU A C 1
ATOM 1426 O O . LEU A 1 183 ? -31.358 -32.943 40.195 1.00 66.25 183 LEU A O 1
ATOM 1430 N N . LEU A 1 184 ? -32.238 -31.027 40.972 1.00 58.22 184 LEU A N 1
ATOM 1431 C CA . LEU A 1 184 ? -30.959 -30.343 41.198 1.00 58.22 184 LEU A CA 1
ATOM 1432 C C . LEU A 1 184 ? -30.387 -30.543 42.607 1.00 58.22 184 LEU A C 1
ATOM 1434 O O . LEU A 1 184 ? -29.181 -30.397 42.799 1.00 58.22 184 LEU A O 1
ATOM 1438 N N . SER A 1 185 ? -31.212 -30.898 43.597 1.00 65.06 185 SER A N 1
ATOM 1439 C CA . SER A 1 185 ? -30.759 -31.113 44.982 1.00 65.06 185 SER A CA 1
ATOM 1440 C C . SER A 1 185 ? -30.050 -32.453 45.213 1.00 65.06 185 SER A C 1
ATOM 1442 O O . SER A 1 185 ? -29.614 -32.725 46.332 1.00 65.06 185 SER A O 1
ATOM 1444 N N . GLY A 1 186 ? -29.872 -33.264 44.164 1.00 58.19 186 GLY A N 1
ATOM 1445 C CA . GLY A 1 186 ? -28.892 -34.351 44.148 1.00 58.19 186 GLY A CA 1
ATOM 1446 C C . GLY A 1 186 ? -29.086 -35.399 45.245 1.00 58.19 186 GLY A C 1
ATOM 1447 O O . GLY A 1 186 ? -28.102 -35.919 45.770 1.00 58.19 186 GLY A O 1
ATOM 1448 N N . LYS A 1 187 ? -30.334 -35.716 45.606 1.00 51.81 187 LYS A N 1
ATOM 1449 C CA . LYS A 1 187 ? -30.641 -36.854 46.479 1.00 51.81 187 LYS A CA 1
ATOM 1450 C C . LYS A 1 187 ? -30.963 -38.081 45.631 1.00 51.81 187 LYS A C 1
ATOM 1452 O O . LYS A 1 187 ? -32.043 -38.177 45.059 1.00 51.81 187 LYS A O 1
ATOM 1457 N N . LYS A 1 188 ? -29.996 -38.993 45.550 1.00 37.88 188 LYS A N 1
ATOM 1458 C CA . LYS A 1 188 ? -30.249 -40.415 45.296 1.00 37.88 188 LYS A CA 1
ATOM 1459 C C . LYS A 1 188 ? -30.625 -41.100 46.603 1.00 37.88 188 LYS A C 1
ATOM 1461 O O . LYS A 1 188 ? -30.052 -40.697 47.642 1.00 37.88 188 LYS A O 1
#

Radius of gyration: 36.7 Å; chains: 1; bounding box: 70×57×101 Å

pLDDT: mean 71.79, std 20.08, range [33.34, 94.81]